Protein AF-A0A563E880-F1 (afdb_monomer_lite)

Radius of gyration: 26.53 Å; chains: 1; bounding box: 92×81×59 Å

pLDDT: mean 90.59, std 14.85, range [39.16, 98.81]

Secondary structure (DSSP, 8-state):
----PPPPP--------PPPPPPHHHHHHHHHHHHHHHHHHHHHH-SSHHHHHHHHHHHHHHHHHHS-TT--HHHHHHHHHHHHHHHHHHHHHH-SHHHHHHHHHHTTSS-HHHHHHHHHHHHHHHHTTPPPPTTTTTTT-PEEEEEEEEEETTSSEEEEEEEEEETTEEEEEEEEEEGGGTSEEEEEEEEEHHHHHHHHHHHHHHHTTSTTEEEEEE-HHHHHHHHHHHHHSPP---SHHHHHHHHHHHHHHHHHHHHHHHHHHHT-

Foldseek 3Di:
DDDDDDDDDDDDPPPPPDPDDDPVVVVVVVVLLVVLCVLLVQLLPDQAQVSNLLSVLVVLLVLVVPDDPPDDPVSSLVSQLVSLVVSLVSLLVVLAQSSLSNLLNQLQFGDPVSNVSSVVSNVVSVVVVHDYRPRSVCHLAWDWPWKKKKDFLVPQKIKIKTWTDDVNWIKIKIWIFGVVQPGATQAIAMDTDPCRVCVLVVVVVVQVVDPRMDMDTDALVVRLVSLVRRLVTDHHHDDPNRVSRCSSCVRVSVSVSVNSVVVVVVVD

Sequence (268 aa):
MAQRKRRPPRRNATRTQVPRPQPAHAELNQTFDDAAASVIGEIARARHPFGAEAALCGAFYASEAAAPQDADDDERLAALTTMLTELVTYAERLADDRGLAFLRAASILGPDATRDVARSRAQALASKGVPDRPWAEHIGRPSLLRAWHYGDDFGEQESIGLTFSYRGRDHTMLVLIDHLLGGGVKDCWVSEGRKATKLHDDTARTIATKPATFFRDVDAPGAASVLETALTSRACPIQPDQVEDVAQNLYLLRSRTENLGRLQAAGR

Organism: NCBI:txid1660198

Structure (mmCIF, N/CA/C/O backbone):
data_AF-A0A563E880-F1
#
_entry.id   AF-A0A563E880-F1
#
loop_
_atom_site.group_PDB
_atom_site.id
_atom_site.type_symbol
_atom_site.label_atom_id
_atom_site.label_alt_id
_atom_site.label_comp_id
_atom_site.label_asym_id
_atom_site.label_entity_id
_atom_site.label_seq_id
_atom_site.pdbx_PDB_ins_code
_atom_site.Cartn_x
_atom_site.Cartn_y
_atom_site.Cartn_z
_atom_site.occupancy
_atom_site.B_iso_or_equiv
_atom_site.auth_seq_id
_atom_site.auth_comp_id
_atom_site.auth_asym_id
_atom_site.auth_atom_id
_atom_site.pdbx_PDB_model_num
ATOM 1 N N . MET A 1 1 ? -74.329 61.151 27.471 1.00 46.41 1 MET A N 1
ATOM 2 C CA . MET A 1 1 ? -73.152 61.221 28.365 1.00 46.41 1 MET A CA 1
ATOM 3 C C . MET A 1 1 ? -73.037 59.919 29.150 1.00 46.41 1 MET A C 1
ATOM 5 O O . MET A 1 1 ? -73.824 59.716 30.057 1.00 46.41 1 MET A O 1
ATOM 9 N N . ALA A 1 2 ? -72.113 59.032 28.764 1.00 43.69 2 ALA A N 1
ATOM 10 C CA . ALA A 1 2 ? -71.593 57.926 29.583 1.00 43.69 2 ALA A CA 1
ATOM 11 C C . ALA A 1 2 ? -70.361 57.331 28.867 1.00 43.69 2 ALA A C 1
ATOM 13 O O . ALA A 1 2 ? -70.482 56.706 27.815 1.00 43.69 2 ALA A O 1
ATOM 14 N N . GLN A 1 3 ? -69.163 57.591 29.399 1.00 39.16 3 GLN A N 1
ATOM 15 C CA . GLN A 1 3 ? -67.878 57.123 28.866 1.00 39.16 3 GLN A CA 1
ATOM 16 C C . GLN A 1 3 ? -67.679 55.625 29.151 1.00 39.16 3 GLN A C 1
ATOM 18 O O . GLN A 1 3 ? -67.522 55.220 30.301 1.00 39.16 3 GLN A O 1
ATOM 23 N N . ARG A 1 4 ? -67.606 54.793 28.104 1.00 44.75 4 ARG A N 1
ATOM 24 C CA . ARG A 1 4 ? -67.124 53.404 28.195 1.00 44.75 4 ARG A CA 1
ATOM 25 C C . ARG A 1 4 ? -65.616 53.369 27.922 1.00 44.75 4 ARG A C 1
ATOM 27 O O . ARG A 1 4 ? -65.181 53.494 26.780 1.00 44.75 4 ARG A O 1
ATOM 34 N N . LYS A 1 5 ? -64.817 53.197 28.982 1.00 45.53 5 LYS A N 1
ATOM 35 C CA . LYS A 1 5 ? -63.361 52.980 28.918 1.00 45.53 5 LYS A CA 1
ATOM 36 C C . LYS A 1 5 ? -63.054 51.664 28.184 1.00 45.53 5 LYS A C 1
ATOM 38 O O . LYS A 1 5 ? -63.419 50.590 28.659 1.00 45.53 5 LYS A O 1
ATOM 43 N N . ARG A 1 6 ? -62.375 51.739 27.033 1.00 44.31 6 ARG A N 1
ATOM 44 C CA . ARG A 1 6 ? -61.830 50.580 26.303 1.00 44.31 6 ARG A CA 1
ATOM 45 C C . ARG A 1 6 ? -60.526 50.116 26.970 1.00 44.31 6 ARG A C 1
ATOM 47 O O . ARG A 1 6 ? -59.593 50.901 27.098 1.00 44.31 6 ARG A O 1
ATOM 54 N N . ARG A 1 7 ? -60.464 48.847 27.393 1.00 43.97 7 ARG A N 1
ATOM 55 C CA . ARG A 1 7 ? -59.221 48.158 27.802 1.00 43.97 7 ARG A CA 1
ATOM 56 C C . ARG A 1 7 ? -58.366 47.847 26.559 1.00 43.97 7 ARG A C 1
ATOM 58 O O . ARG A 1 7 ? -58.945 47.442 25.551 1.00 43.97 7 ARG A O 1
ATOM 65 N N . PRO A 1 8 ? -57.029 47.977 26.614 1.00 43.41 8 PRO A N 1
ATOM 66 C CA . PRO A 1 8 ? -56.162 47.584 25.507 1.00 43.41 8 PRO A CA 1
ATOM 67 C C . PRO A 1 8 ? -55.964 46.054 25.466 1.00 43.41 8 PRO A C 1
ATOM 69 O O . PRO A 1 8 ? -56.074 45.392 26.505 1.00 43.41 8 PRO A O 1
ATOM 72 N N . PRO A 1 9 ? -55.672 45.470 24.289 1.00 45.19 9 PRO A N 1
ATOM 73 C CA . PRO A 1 9 ? -55.459 44.034 24.146 1.00 45.19 9 PRO A CA 1
ATOM 74 C C . PRO A 1 9 ? -54.090 43.603 24.700 1.00 45.19 9 PRO A C 1
ATOM 76 O O . PRO A 1 9 ? -53.072 44.261 24.484 1.00 45.19 9 PRO A O 1
ATOM 79 N N . ARG A 1 10 ? -54.066 42.460 25.401 1.00 46.31 10 ARG A N 1
ATOM 80 C CA . ARG A 1 10 ? -52.844 41.759 25.829 1.00 46.31 10 ARG A CA 1
ATOM 81 C C . ARG A 1 10 ? -52.092 41.251 24.591 1.00 46.31 10 ARG A C 1
ATOM 83 O O . ARG A 1 10 ? -52.578 40.359 23.903 1.00 46.31 10 ARG A O 1
ATOM 90 N N . ARG A 1 11 ? -50.900 41.795 24.325 1.00 46.06 11 ARG A N 1
ATOM 91 C CA . ARG A 1 11 ? -49.932 41.221 23.376 1.00 46.06 11 ARG A CA 1
ATOM 92 C C . ARG A 1 11 ? -49.340 39.944 23.984 1.00 46.06 11 ARG A C 1
ATOM 94 O O . ARG A 1 11 ? -48.583 40.024 24.946 1.00 46.06 11 ARG A O 1
ATOM 101 N N . ASN A 1 12 ? -49.671 38.787 23.412 1.00 43.47 12 ASN A N 1
ATOM 102 C CA . ASN A 1 12 ? -48.912 37.555 23.617 1.00 43.47 12 ASN A CA 1
ATOM 103 C C . ASN A 1 12 ? -47.570 37.701 22.892 1.00 43.47 12 ASN A C 1
ATOM 105 O O . ASN A 1 12 ? -47.523 37.722 21.665 1.00 43.47 12 ASN A O 1
ATOM 109 N N . ALA A 1 13 ? -46.486 37.845 23.653 1.00 45.06 13 ALA A N 1
ATOM 110 C CA . ALA A 1 13 ? -45.136 37.770 23.121 1.00 45.06 13 ALA A CA 1
ATOM 111 C C . ALA A 1 13 ? -44.770 36.292 22.935 1.00 45.06 13 ALA A C 1
ATOM 113 O O . ALA A 1 13 ? -44.346 35.621 23.875 1.00 45.06 13 ALA A O 1
ATOM 114 N N . THR A 1 14 ? -44.959 35.774 21.724 1.00 46.53 14 THR A N 1
ATOM 115 C CA . THR A 1 14 ? -44.351 34.513 21.299 1.00 46.53 14 THR A CA 1
ATOM 116 C C . THR A 1 14 ? -42.844 34.752 21.245 1.00 46.53 14 THR A C 1
ATOM 118 O O . THR A 1 14 ? -42.341 35.434 20.356 1.00 46.53 14 THR A O 1
ATOM 121 N N . ARG A 1 15 ? -42.125 34.276 22.264 1.00 45.59 15 ARG A N 1
ATOM 122 C CA . ARG A 1 15 ? -40.664 34.325 22.323 1.00 45.59 15 ARG A CA 1
ATOM 123 C C . ARG A 1 15 ? -40.128 33.348 21.279 1.00 45.59 15 ARG A C 1
ATOM 125 O O . ARG A 1 15 ? -39.996 32.163 21.560 1.00 45.59 15 ARG A O 1
ATOM 132 N N . THR A 1 16 ? -39.857 33.842 20.075 1.00 45.12 16 THR A N 1
ATOM 133 C CA . THR A 1 16 ? -39.102 33.110 19.056 1.00 45.12 16 THR A CA 1
ATOM 134 C C . THR A 1 16 ? -37.728 32.812 19.643 1.00 45.12 16 THR A C 1
ATOM 136 O O . THR A 1 16 ? -36.924 33.715 19.878 1.00 45.12 16 THR A O 1
ATOM 139 N N . GLN A 1 17 ? -37.495 31.551 19.989 1.00 46.62 17 GLN A N 1
ATOM 140 C CA . GLN A 1 17 ? -36.213 31.086 20.487 1.00 46.62 17 GLN A CA 1
ATOM 141 C C . GLN A 1 17 ? -35.251 31.088 19.297 1.00 46.62 17 GLN A C 1
ATOM 143 O O . GLN A 1 17 ? -35.306 30.211 18.443 1.00 46.62 17 GLN A O 1
ATOM 148 N N . VAL A 1 18 ? -34.428 32.133 19.198 1.00 47.16 18 VAL A N 1
ATOM 149 C CA . VAL A 1 18 ? -33.338 32.194 18.220 1.00 47.16 18 VAL A CA 1
ATOM 150 C C . VAL A 1 18 ? -32.382 31.038 18.548 1.00 47.16 18 VAL A C 1
ATOM 152 O O . VAL A 1 18 ? -31.939 30.961 19.702 1.00 47.16 18 VAL A O 1
ATOM 155 N N . PRO A 1 19 ? -32.091 30.119 17.607 1.00 54.88 19 PRO A N 1
ATOM 156 C CA . PRO A 1 19 ? -31.116 29.060 17.830 1.00 54.88 19 PRO A CA 1
ATOM 157 C C . PRO A 1 19 ? -29.784 29.691 18.227 1.00 54.88 19 PRO A C 1
ATOM 159 O O . PRO A 1 19 ? -29.304 30.612 17.565 1.00 54.88 19 PRO A O 1
ATOM 162 N N . ARG A 1 20 ? -29.203 29.233 19.339 1.00 54.03 20 ARG A N 1
ATOM 163 C CA . ARG A 1 20 ? -27.847 29.637 19.716 1.00 54.03 20 ARG A CA 1
ATOM 164 C C . ARG A 1 20 ? -26.906 29.151 18.604 1.00 54.03 20 ARG A C 1
ATOM 166 O O . ARG A 1 20 ? -26.945 27.953 18.328 1.00 54.03 20 ARG A O 1
ATOM 173 N N . PRO A 1 21 ? -26.093 30.024 17.984 1.00 53.41 21 PRO A N 1
ATOM 174 C CA . PRO A 1 21 ? -25.084 29.572 17.035 1.00 53.41 21 PRO A CA 1
ATOM 175 C C . PRO A 1 21 ? -24.147 28.601 17.756 1.00 53.41 21 PRO A C 1
ATOM 177 O O . PRO A 1 21 ? -23.686 28.892 18.866 1.00 53.41 21 PRO A O 1
ATOM 180 N N . GLN A 1 22 ? -23.936 27.423 17.170 1.00 57.75 22 GLN A N 1
ATOM 181 C CA . GLN A 1 22 ? -22.932 26.495 17.671 1.00 57.75 22 GLN A CA 1
ATOM 182 C C . GLN A 1 22 ? -21.546 27.123 17.454 1.00 57.75 22 GLN A C 1
ATOM 184 O O . GLN A 1 22 ? -21.332 27.814 16.457 1.00 57.75 22 GLN A O 1
ATOM 189 N N . PRO A 1 23 ? -20.611 26.980 18.407 1.00 63.41 23 PRO A N 1
ATOM 190 C CA . PRO A 1 23 ? -19.264 27.497 18.221 1.00 63.41 23 PRO A CA 1
ATOM 191 C C . PRO A 1 23 ? -18.565 26.704 17.108 1.00 63.41 23 PRO A C 1
ATOM 193 O O . PRO A 1 23 ? -18.597 25.478 17.132 1.00 63.41 23 PRO A O 1
ATOM 196 N N . ALA A 1 24 ? -17.885 27.389 16.184 1.00 62.88 24 ALA A N 1
ATOM 197 C CA . ALA A 1 24 ? -17.213 26.794 15.017 1.00 62.88 24 ALA A CA 1
ATOM 198 C C . ALA A 1 24 ? -16.281 25.604 15.349 1.00 62.88 24 ALA A C 1
ATOM 200 O O . ALA A 1 24 ? -16.138 24.679 14.558 1.00 62.88 24 ALA A O 1
ATOM 201 N N . HIS A 1 25 ? -15.691 25.576 16.549 1.00 57.34 25 HIS A N 1
ATOM 202 C CA . HIS A 1 25 ? -14.882 24.447 17.024 1.00 57.34 25 HIS A CA 1
ATOM 203 C C . HIS A 1 25 ? -15.681 23.147 17.219 1.00 57.34 25 HIS A C 1
ATOM 205 O O . HIS A 1 25 ? -15.142 22.065 17.017 1.00 57.34 25 HIS A O 1
ATOM 211 N N . ALA A 1 26 ? -16.956 23.232 17.607 1.00 60.25 26 ALA A N 1
ATOM 212 C CA . ALA A 1 26 ? -17.816 22.057 17.743 1.00 60.25 26 ALA A CA 1
ATOM 213 C C . ALA A 1 26 ? -18.190 21.473 16.372 1.00 60.25 26 ALA A C 1
ATOM 215 O O . ALA A 1 26 ? -18.225 20.256 16.221 1.00 60.25 26 ALA A O 1
ATOM 216 N N . GLU A 1 27 ? -18.406 22.330 15.370 1.00 63.59 27 GLU A N 1
ATOM 217 C CA . GLU A 1 27 ? -18.707 21.913 13.994 1.00 63.59 27 GLU A CA 1
ATOM 218 C C . GLU A 1 27 ? -17.492 21.257 13.317 1.00 63.59 27 GLU A C 1
ATOM 220 O O . GLU A 1 27 ? -17.630 20.219 12.666 1.00 63.59 27 GLU A O 1
ATOM 225 N N . LEU A 1 28 ? -16.288 21.803 13.529 1.00 67.88 28 LEU A N 1
ATOM 226 C CA . LEU A 1 28 ? -15.038 21.206 13.042 1.00 67.88 28 LEU A CA 1
ATOM 227 C C . LEU A 1 28 ? -14.779 19.823 13.662 1.00 67.88 28 LEU A C 1
ATOM 229 O O . LEU A 1 28 ? -14.481 18.876 12.936 1.00 67.88 28 LEU A O 1
ATOM 233 N N . ASN A 1 29 ? -14.964 19.678 14.979 1.00 73.62 29 ASN A N 1
ATOM 234 C CA . ASN A 1 29 ? -14.792 18.391 15.660 1.00 73.62 29 ASN A CA 1
ATOM 235 C C . ASN A 1 29 ? -15.817 17.345 15.197 1.00 73.62 29 ASN A C 1
ATOM 237 O O . ASN A 1 29 ? -15.460 16.185 15.016 1.00 73.62 29 ASN A O 1
ATOM 241 N N . GLN A 1 30 ? -17.071 17.746 14.964 1.00 79.25 30 GLN A N 1
ATOM 242 C CA . GLN A 1 30 ? -18.095 16.841 14.439 1.00 79.25 30 GLN A CA 1
ATOM 243 C C . GLN A 1 30 ? -17.758 16.370 13.017 1.00 79.25 30 GLN A C 1
ATOM 245 O O . GLN A 1 30 ? -17.899 15.190 12.712 1.00 79.25 30 GLN A O 1
ATOM 250 N N . THR A 1 31 ? -17.264 17.277 12.168 1.00 86.19 31 THR A N 1
ATOM 251 C CA . THR A 1 31 ? -16.865 16.951 10.790 1.00 86.19 31 THR A CA 1
ATOM 252 C C . THR A 1 31 ? -15.733 15.921 10.771 1.00 86.19 31 THR A C 1
ATOM 254 O O . THR A 1 31 ? -15.782 14.962 10.000 1.00 86.19 31 THR A O 1
ATOM 257 N N . PHE A 1 32 ? -14.738 16.086 11.650 1.00 87.25 32 PHE A N 1
ATOM 258 C CA . PHE A 1 32 ? -13.681 15.093 11.824 1.00 87.25 32 PHE A CA 1
ATOM 259 C C . PHE A 1 32 ? -14.235 13.757 12.331 1.00 87.25 32 PHE A C 1
ATOM 261 O O . PHE A 1 32 ? -13.932 12.719 11.749 1.00 87.25 32 PHE A O 1
ATOM 268 N N . ASP A 1 33 ? -15.051 13.764 13.389 1.00 89.44 33 ASP A N 1
ATOM 269 C CA . ASP A 1 33 ? -15.585 12.538 13.990 1.00 89.44 33 ASP A CA 1
ATOM 270 C C . ASP A 1 33 ? -16.421 11.724 12.982 1.00 89.44 33 ASP A C 1
ATOM 272 O O . ASP A 1 33 ? -16.326 10.494 12.958 1.00 89.44 33 ASP A O 1
ATOM 276 N N . ASP A 1 34 ? -17.188 12.391 12.114 1.00 91.12 34 ASP A N 1
ATOM 277 C CA . ASP A 1 34 ? -17.968 11.746 11.052 1.00 91.12 34 ASP A CA 1
ATOM 278 C C . ASP A 1 34 ? -17.059 11.127 9.975 1.00 91.12 34 ASP A C 1
ATOM 280 O O . ASP A 1 34 ? -17.260 9.975 9.570 1.00 91.12 34 ASP A O 1
ATOM 284 N N . ALA A 1 35 ? -16.018 11.850 9.546 1.00 91.06 35 ALA A N 1
ATOM 285 C CA . ALA A 1 35 ? -15.028 11.343 8.595 1.00 91.06 35 ALA A CA 1
ATOM 286 C C . ALA A 1 35 ? -14.239 10.152 9.175 1.00 91.06 35 ALA A C 1
ATOM 288 O O . ALA A 1 35 ? -14.091 9.117 8.517 1.00 91.06 35 ALA A O 1
ATOM 289 N N . ALA A 1 36 ? -13.805 10.254 10.433 1.00 94.88 36 ALA A N 1
ATOM 290 C CA . ALA A 1 36 ? -13.111 9.195 11.154 1.00 94.88 36 ALA A CA 1
ATOM 291 C C . ALA A 1 36 ? -13.983 7.941 11.291 1.00 94.88 36 ALA A C 1
ATOM 293 O O . ALA A 1 36 ? -13.537 6.829 10.991 1.00 94.88 36 ALA A O 1
ATOM 294 N N . ALA A 1 37 ? -15.251 8.109 11.679 1.00 95.25 37 ALA A N 1
ATOM 295 C CA . ALA A 1 37 ? -16.212 7.015 11.753 1.00 95.25 37 ALA A CA 1
ATOM 296 C C . ALA A 1 37 ? -16.446 6.352 10.386 1.00 95.25 37 ALA A C 1
ATOM 298 O O . ALA A 1 37 ? -16.626 5.131 10.329 1.00 95.25 37 ALA A O 1
ATOM 299 N N . SER A 1 38 ? -16.419 7.126 9.294 1.00 94.88 38 SER A N 1
ATOM 300 C CA . SER A 1 38 ? -16.540 6.599 7.931 1.00 94.88 38 SER A CA 1
ATOM 301 C C . SER A 1 38 ? -15.370 5.679 7.579 1.00 94.88 38 SER A C 1
ATOM 303 O O . SER A 1 38 ? -15.595 4.498 7.307 1.00 94.88 38 SER A O 1
ATOM 305 N N . VAL A 1 39 ? -14.128 6.172 7.682 1.00 95.38 39 VAL A N 1
ATOM 306 C CA . VAL A 1 39 ? -12.907 5.402 7.365 1.00 95.38 39 VAL A CA 1
ATOM 307 C C . VAL A 1 39 ? -12.814 4.135 8.219 1.00 95.38 39 VAL A C 1
ATOM 309 O O . VAL A 1 39 ? -12.634 3.026 7.710 1.00 95.38 39 VAL A O 1
ATOM 312 N N . ILE A 1 40 ? -13.005 4.268 9.535 1.00 97.81 40 ILE A N 1
ATOM 313 C CA . ILE A 1 40 ? -12.974 3.130 10.464 1.00 97.81 40 ILE A CA 1
ATOM 314 C C . ILE A 1 40 ? -14.087 2.130 10.134 1.00 97.81 40 ILE A C 1
ATOM 316 O O . ILE A 1 40 ? -13.872 0.915 10.153 1.00 97.81 40 ILE A O 1
ATOM 320 N N . GLY A 1 41 ? -15.281 2.624 9.804 1.00 96.62 41 GLY A N 1
ATOM 321 C CA . GLY A 1 41 ? -16.413 1.795 9.419 1.00 96.62 41 GLY A CA 1
ATOM 322 C C . GLY A 1 41 ? -16.162 1.000 8.137 1.00 96.62 41 GLY A C 1
ATOM 323 O O . GLY A 1 41 ? -16.584 -0.152 8.045 1.00 96.62 41 GLY A O 1
ATOM 324 N N . GLU A 1 42 ? -15.496 1.577 7.138 1.00 96.94 42 GLU A N 1
ATOM 325 C CA . GLU A 1 42 ? -15.127 0.875 5.902 1.00 96.94 42 GLU A CA 1
ATOM 326 C C . GLU A 1 42 ? -14.147 -0.269 6.166 1.00 96.94 42 GLU A C 1
ATOM 328 O O . GLU A 1 42 ? -14.413 -1.408 5.768 1.00 96.94 42 GLU A O 1
ATOM 333 N N . ILE A 1 43 ? -13.090 -0.014 6.938 1.00 97.75 43 ILE A N 1
ATOM 334 C CA . ILE A 1 43 ? -12.118 -1.046 7.327 1.00 97.75 43 ILE A CA 1
ATOM 335 C C . ILE A 1 43 ? -12.792 -2.150 8.148 1.00 97.75 43 ILE A C 1
ATOM 337 O O . ILE A 1 43 ? -12.575 -3.339 7.904 1.00 97.75 43 ILE A O 1
ATOM 341 N N . ALA A 1 44 ? -13.679 -1.794 9.080 1.00 95.75 44 ALA A N 1
ATOM 342 C CA . ALA A 1 44 ? -14.416 -2.770 9.878 1.00 95.75 44 ALA A CA 1
ATOM 343 C C . ALA A 1 44 ? -15.329 -3.672 9.024 1.00 95.75 44 ALA A C 1
ATOM 345 O O . ALA A 1 44 ? -15.533 -4.845 9.351 1.00 95.75 44 ALA A O 1
ATOM 346 N N . ARG A 1 45 ? -15.859 -3.165 7.902 1.00 97.00 45 ARG A N 1
ATOM 347 C CA . ARG A 1 45 ? -16.678 -3.945 6.955 1.00 97.00 45 ARG A CA 1
ATOM 348 C C . ARG A 1 45 ? -15.853 -4.878 6.071 1.00 97.00 45 ARG A C 1
AT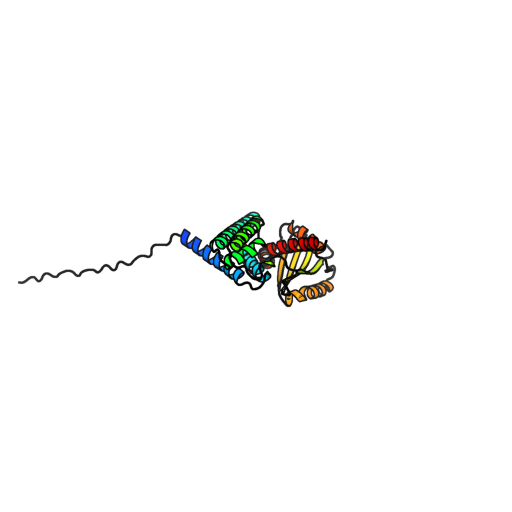OM 350 O O . ARG A 1 45 ? -16.432 -5.790 5.470 1.00 97.00 45 ARG A O 1
ATOM 357 N N . ALA A 1 46 ? -14.530 -4.716 6.017 1.00 97.12 46 ALA A N 1
ATOM 358 C CA . ALA A 1 46 ? -13.663 -5.592 5.247 1.00 97.12 46 ALA A CA 1
ATOM 359 C C . ALA A 1 46 ? -13.817 -7.057 5.685 1.00 97.12 46 ALA A C 1
ATOM 361 O O . ALA A 1 46 ? -13.825 -7.402 6.877 1.00 97.12 46 ALA A O 1
ATOM 362 N N . ARG A 1 47 ? -13.940 -7.937 4.686 1.00 95.25 47 ARG A N 1
ATOM 363 C CA . ARG A 1 47 ? -14.131 -9.387 4.870 1.00 95.25 47 ARG A CA 1
ATOM 364 C C . ARG A 1 47 ? -12.829 -10.181 4.767 1.00 95.25 47 ARG A C 1
ATOM 366 O O . ARG A 1 47 ? -12.819 -11.370 5.064 1.00 95.25 47 ARG A O 1
ATOM 373 N N . HIS A 1 48 ? -11.753 -9.547 4.318 1.00 95.50 48 HIS A N 1
ATOM 374 C CA . HIS A 1 48 ? -10.442 -10.155 4.108 1.00 95.50 48 HIS A CA 1
ATOM 375 C C . HIS A 1 48 ? -9.335 -9.115 4.324 1.00 95.50 48 HIS A C 1
ATOM 377 O O . HIS A 1 48 ? -9.622 -7.921 4.207 1.00 95.50 48 HIS A O 1
ATOM 383 N N . PRO A 1 49 ? -8.084 -9.549 4.585 1.00 97.50 49 PRO A N 1
ATOM 384 C CA . PRO A 1 49 ? -7.004 -8.634 4.946 1.00 97.50 49 PRO A CA 1
ATOM 385 C C . PRO A 1 49 ? -6.755 -7.557 3.885 1.00 97.50 49 PRO A C 1
ATOM 387 O O . PRO A 1 49 ? -6.733 -6.379 4.215 1.00 97.50 49 PRO A O 1
ATOM 390 N N . PHE A 1 50 ? -6.698 -7.942 2.602 1.00 97.56 50 PHE A N 1
ATOM 391 C CA . PHE A 1 50 ? -6.493 -6.974 1.518 1.00 97.56 50 PHE A CA 1
ATOM 392 C C . PHE A 1 50 ? -7.586 -5.901 1.437 1.00 97.56 50 PHE A C 1
ATOM 394 O O . PHE A 1 50 ? -7.295 -4.759 1.121 1.00 97.56 50 PHE A O 1
ATOM 401 N N . GLY A 1 51 ? -8.837 -6.230 1.776 1.00 97.25 51 GLY A N 1
ATOM 402 C CA . GLY A 1 51 ? -9.917 -5.242 1.748 1.00 97.25 51 GLY A CA 1
ATOM 403 C C . GLY A 1 51 ? -9.765 -4.193 2.850 1.00 97.25 51 GLY A C 1
ATOM 404 O O . GLY A 1 51 ? -10.137 -3.045 2.651 1.00 97.25 51 GLY A O 1
ATOM 405 N N . ALA A 1 52 ? -9.195 -4.575 3.998 1.00 98.12 52 ALA A N 1
ATOM 406 C CA . ALA A 1 52 ? -8.876 -3.640 5.075 1.00 98.12 52 ALA A CA 1
ATOM 407 C C . ALA A 1 52 ? -7.688 -2.742 4.696 1.00 98.12 52 ALA A C 1
ATOM 409 O O . ALA A 1 52 ? -7.724 -1.542 4.947 1.00 98.12 52 ALA A O 1
ATOM 410 N N . GLU A 1 53 ? -6.666 -3.317 4.056 1.00 98.38 53 GLU A N 1
ATOM 411 C CA . GLU A 1 53 ? -5.514 -2.578 3.528 1.00 98.38 53 GLU A CA 1
ATOM 412 C C . GLU A 1 53 ? -5.941 -1.568 2.450 1.00 98.38 53 GLU A C 1
ATOM 414 O O . GLU A 1 53 ? -5.617 -0.391 2.561 1.00 98.38 53 GLU A O 1
ATOM 419 N N . ALA A 1 54 ? -6.733 -1.998 1.462 1.00 97.31 54 ALA A N 1
ATOM 420 C CA . ALA A 1 54 ? -7.222 -1.149 0.377 1.00 97.31 54 ALA A CA 1
ATOM 421 C C . ALA A 1 54 ? -8.145 -0.020 0.870 1.00 97.31 54 ALA A C 1
ATOM 423 O O . ALA A 1 54 ? -8.050 1.104 0.386 1.00 97.31 54 ALA A O 1
ATOM 424 N N . ALA A 1 55 ? -9.000 -0.288 1.864 1.00 97.38 55 ALA A N 1
ATOM 425 C CA . ALA A 1 55 ? -9.823 0.753 2.481 1.00 97.38 55 ALA A CA 1
ATOM 426 C C . ALA A 1 55 ? -8.963 1.833 3.164 1.00 97.38 55 ALA A C 1
ATOM 428 O O . ALA A 1 55 ? -9.243 3.021 3.029 1.00 97.38 55 ALA A O 1
ATOM 429 N N . LEU A 1 56 ? -7.879 1.443 3.846 1.00 98.00 56 LEU A N 1
ATOM 430 C CA . LEU A 1 56 ? -6.950 2.405 4.442 1.00 98.00 56 LEU A CA 1
ATOM 431 C C . LEU A 1 56 ? -6.147 3.178 3.380 1.00 98.00 56 LEU A C 1
ATOM 433 O O . LEU A 1 56 ? -5.940 4.377 3.538 1.00 98.00 56 LEU A O 1
ATOM 437 N N . CYS A 1 57 ? -5.763 2.534 2.274 1.00 97.81 57 CYS A N 1
ATOM 438 C CA . CYS A 1 57 ? -5.150 3.209 1.123 1.00 97.81 57 CYS A CA 1
ATOM 439 C C . CYS A 1 57 ? -6.034 4.331 0.555 1.00 97.81 57 CYS A C 1
ATOM 441 O O . CYS A 1 57 ? -5.524 5.402 0.231 1.00 97.81 57 CYS A O 1
ATOM 443 N N . GLY A 1 58 ? -7.356 4.138 0.508 1.00 95.25 58 GLY A N 1
ATOM 444 C CA . GLY A 1 58 ? -8.293 5.196 0.111 1.00 95.25 58 GLY A CA 1
ATOM 445 C C . GLY A 1 58 ? -8.217 6.442 1.005 1.00 95.25 58 GLY A C 1
ATOM 446 O O . GLY A 1 58 ? -8.325 7.563 0.511 1.00 95.25 58 GLY A O 1
ATOM 447 N N . ALA A 1 59 ? -7.949 6.275 2.305 1.00 93.88 59 ALA A N 1
ATOM 448 C CA . ALA A 1 59 ? -7.741 7.403 3.215 1.00 93.88 59 ALA A CA 1
ATOM 449 C C . ALA A 1 59 ? -6.411 8.137 2.960 1.00 93.88 59 ALA A C 1
ATOM 451 O O . ALA A 1 59 ? -6.341 9.347 3.168 1.00 93.88 59 ALA A O 1
ATOM 452 N N . PHE A 1 60 ? -5.369 7.444 2.481 1.00 95.56 60 PHE A N 1
ATOM 453 C CA . PHE A 1 60 ? -4.112 8.091 2.078 1.00 95.56 60 PHE A CA 1
ATOM 454 C C . PHE A 1 60 ? -4.323 8.991 0.865 1.00 95.56 60 PHE A C 1
ATOM 456 O O . PHE A 1 60 ? -3.926 10.153 0.896 1.00 95.56 60 PHE A O 1
ATOM 463 N N . TYR A 1 61 ? -5.038 8.493 -0.145 1.00 92.75 61 TYR A N 1
ATOM 464 C CA . TYR A 1 61 ? -5.416 9.305 -1.297 1.00 92.75 61 TYR A CA 1
ATOM 465 C C . TYR A 1 61 ? -6.263 10.519 -0.890 1.00 92.75 61 TYR A C 1
ATOM 467 O O . TYR A 1 61 ? -5.993 11.631 -1.332 1.00 92.75 61 TYR A O 1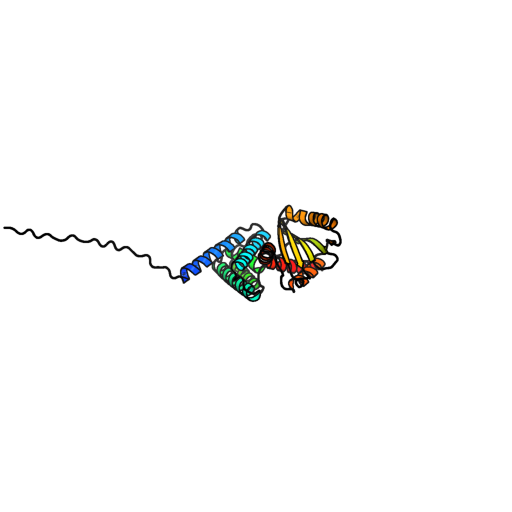
ATOM 475 N N . ALA A 1 62 ? -7.241 10.344 0.005 1.00 90.94 62 ALA A N 1
ATOM 476 C CA . ALA A 1 62 ? -8.055 11.458 0.494 1.00 90.94 62 ALA A CA 1
ATOM 477 C C . ALA A 1 62 ? -7.221 12.528 1.226 1.00 90.94 62 ALA A C 1
ATOM 479 O O . ALA A 1 62 ? -7.466 13.720 1.044 1.00 90.94 62 ALA A O 1
ATOM 480 N N . SER A 1 63 ? -6.226 12.116 2.023 1.00 90.44 63 SER A N 1
ATOM 481 C CA . SER A 1 63 ? -5.278 13.034 2.667 1.00 90.44 63 SER A CA 1
ATOM 482 C C . SER A 1 63 ? -4.458 13.809 1.637 1.00 90.44 63 SER A C 1
ATOM 484 O O . SER A 1 63 ? -4.272 15.013 1.789 1.00 90.44 63 SER A O 1
ATOM 486 N N . GLU A 1 64 ? -3.984 13.129 0.593 1.00 88.44 64 GLU A N 1
ATOM 487 C CA . GLU A 1 64 ? -3.195 13.747 -0.472 1.00 88.44 64 GLU A CA 1
ATOM 488 C C . GLU A 1 64 ? -4.021 14.746 -1.288 1.00 88.44 64 GLU A C 1
ATOM 490 O O . GLU A 1 64 ? -3.583 15.868 -1.538 1.00 88.44 64 GLU A O 1
ATOM 495 N N . ALA A 1 65 ? -5.247 14.370 -1.654 1.00 88.81 65 ALA A N 1
ATOM 496 C CA . ALA A 1 65 ? -6.167 15.219 -2.402 1.00 88.81 65 ALA A CA 1
ATOM 497 C C . ALA A 1 65 ? -6.591 16.475 -1.619 1.00 88.81 65 ALA A C 1
ATOM 499 O O . ALA A 1 65 ? -6.981 17.477 -2.219 1.00 88.81 65 ALA A O 1
ATOM 500 N N . ALA A 1 66 ? -6.529 16.426 -0.285 1.00 88.44 66 ALA A N 1
ATOM 501 C CA . ALA A 1 66 ? -6.815 17.559 0.589 1.00 88.44 66 ALA A CA 1
ATOM 502 C C . ALA A 1 66 ? -5.596 18.467 0.839 1.00 88.44 66 ALA A C 1
ATOM 504 O O . ALA A 1 66 ? -5.768 19.579 1.345 1.00 88.44 66 ALA A O 1
ATOM 505 N N . ALA A 1 67 ? -4.380 18.016 0.519 1.00 87.94 67 ALA A N 1
ATOM 506 C CA . ALA A 1 67 ? -3.169 18.793 0.740 1.00 87.94 67 ALA A CA 1
ATOM 507 C C . ALA A 1 67 ? -3.076 19.989 -0.234 1.00 87.94 67 ALA A C 1
ATOM 509 O O . ALA A 1 67 ? -3.543 19.901 -1.375 1.00 87.94 67 ALA A O 1
ATOM 510 N N . PRO A 1 68 ? -2.457 21.114 0.178 1.00 89.06 68 PRO A N 1
ATOM 511 C CA . PRO A 1 68 ? -2.174 22.228 -0.723 1.00 89.06 68 PRO A CA 1
ATOM 512 C C . PRO A 1 68 ? -1.405 21.777 -1.972 1.00 89.06 68 PRO A C 1
ATOM 514 O O . PRO A 1 68 ? -0.592 20.854 -1.921 1.00 89.06 68 PRO A O 1
ATOM 517 N N . GLN A 1 69 ? -1.647 22.426 -3.111 1.00 84.12 69 GLN A N 1
ATOM 518 C CA . GLN A 1 69 ? -0.994 22.054 -4.375 1.00 84.12 69 GLN A CA 1
ATOM 519 C C . GLN A 1 69 ? 0.521 22.288 -4.349 1.00 84.12 69 GLN A C 1
ATOM 521 O O . GLN A 1 69 ? 1.264 21.568 -5.006 1.00 84.12 69 GLN A O 1
ATOM 526 N N . ASP A 1 70 ? 0.963 23.285 -3.591 1.00 88.75 70 ASP A N 1
ATOM 527 C CA . ASP A 1 70 ? 2.359 23.661 -3.393 1.00 88.75 70 ASP A CA 1
ATOM 528 C C . ASP A 1 70 ? 3.021 22.948 -2.209 1.00 88.75 70 ASP A C 1
ATOM 530 O O . ASP A 1 70 ? 4.209 23.169 -1.986 1.00 88.75 70 ASP A O 1
ATOM 534 N N . ALA A 1 71 ? 2.288 22.080 -1.497 1.00 89.62 71 ALA A N 1
ATOM 535 C CA . ALA A 1 71 ? 2.845 21.332 -0.380 1.00 89.62 71 ALA A CA 1
ATOM 536 C C . ALA A 1 71 ? 3.976 20.415 -0.851 1.00 89.62 71 ALA A C 1
ATOM 538 O O . ALA A 1 71 ? 3.794 19.628 -1.795 1.00 89.62 71 ALA A O 1
ATOM 539 N N . ASP A 1 72 ? 5.118 20.504 -0.176 1.00 90.50 72 ASP A N 1
ATOM 540 C CA . ASP A 1 72 ? 6.246 19.610 -0.416 1.00 90.50 72 ASP A CA 1
ATOM 541 C C . ASP A 1 72 ? 6.035 18.225 0.231 1.00 90.50 72 ASP A C 1
ATOM 543 O O . ASP A 1 72 ? 5.028 17.954 0.891 1.00 90.50 72 ASP A O 1
ATOM 547 N N . ASP A 1 73 ? 6.967 17.301 -0.008 1.00 87.81 73 ASP A N 1
ATOM 548 C CA . ASP A 1 73 ? 6.849 15.920 0.475 1.00 87.81 73 ASP A CA 1
ATOM 549 C C . ASP A 1 73 ? 6.863 15.830 2.010 1.00 87.81 73 ASP A C 1
ATOM 551 O O . ASP A 1 73 ? 6.191 14.962 2.577 1.00 87.81 73 ASP A O 1
ATOM 555 N N . ASP A 1 74 ? 7.597 16.717 2.687 1.00 91.31 74 ASP A N 1
ATOM 556 C CA . ASP A 1 74 ? 7.703 16.728 4.146 1.00 91.31 74 ASP A CA 1
ATOM 557 C C . ASP A 1 74 ? 6.405 17.256 4.769 1.00 91.31 74 ASP A C 1
ATOM 559 O O . ASP A 1 74 ? 5.901 16.689 5.744 1.00 91.31 74 ASP A O 1
ATOM 563 N N . GLU A 1 75 ? 5.809 18.291 4.177 1.00 93.69 75 GLU A N 1
ATOM 564 C CA . GLU A 1 75 ? 4.504 18.824 4.569 1.00 93.69 75 GLU A CA 1
ATOM 565 C C . GLU A 1 75 ? 3.385 17.796 4.360 1.00 93.69 75 GLU A C 1
ATOM 567 O O . GLU A 1 75 ? 2.557 17.588 5.256 1.00 93.69 75 GLU A O 1
ATOM 572 N N . ARG A 1 76 ? 3.384 17.090 3.222 1.00 91.50 76 ARG A N 1
ATOM 573 C CA . ARG A 1 76 ? 2.436 15.995 2.939 1.00 91.50 76 ARG A CA 1
ATOM 574 C C . ARG A 1 76 ? 2.586 14.854 3.938 1.00 91.50 76 ARG A C 1
ATOM 576 O O . ARG A 1 76 ? 1.594 14.383 4.504 1.00 91.50 76 ARG A O 1
ATOM 583 N N . LEU A 1 77 ? 3.822 14.444 4.221 1.00 92.06 77 LEU A N 1
ATOM 584 C CA . LEU A 1 77 ? 4.115 13.420 5.220 1.00 92.06 77 LEU A CA 1
ATOM 585 C C . LEU A 1 77 ? 3.657 13.846 6.622 1.00 92.06 77 LEU A C 1
ATOM 587 O O . LEU A 1 77 ? 3.084 13.033 7.356 1.00 92.06 77 LEU A O 1
ATOM 591 N N . ALA A 1 78 ? 3.880 15.105 7.003 1.00 93.25 78 ALA A N 1
ATOM 592 C CA . ALA A 1 78 ? 3.443 15.651 8.283 1.00 93.25 78 ALA A CA 1
ATOM 593 C C . ALA A 1 78 ? 1.910 15.689 8.394 1.00 93.25 78 ALA A C 1
ATOM 595 O O . ALA A 1 78 ? 1.361 15.288 9.428 1.00 93.25 78 ALA A O 1
ATOM 596 N N . ALA A 1 79 ? 1.210 16.101 7.333 1.00 92.81 79 ALA A N 1
ATOM 597 C CA . ALA A 1 79 ? -0.250 16.107 7.275 1.00 92.81 79 ALA A CA 1
ATOM 598 C C . ALA A 1 79 ? -0.824 14.689 7.422 1.00 92.81 79 ALA A C 1
ATOM 600 O O . ALA A 1 79 ? -1.660 14.446 8.297 1.00 92.81 79 ALA A O 1
ATOM 601 N N . LEU A 1 80 ? -0.302 13.728 6.654 1.00 94.62 80 LEU A N 1
ATOM 602 C CA . LEU A 1 80 ? -0.702 12.324 6.746 1.00 94.62 80 LEU A CA 1
ATOM 603 C C . LEU A 1 80 ? -0.433 11.737 8.140 1.00 94.62 80 LEU A C 1
ATOM 605 O O . LEU A 1 80 ? -1.280 11.044 8.707 1.00 94.62 80 LEU A O 1
ATOM 609 N N . THR A 1 81 ? 0.744 12.018 8.707 1.00 95.75 81 THR A N 1
ATOM 610 C CA . THR A 1 81 ? 1.128 11.557 10.051 1.00 95.75 81 THR A CA 1
ATOM 611 C C . THR A 1 81 ? 0.179 12.111 11.110 1.00 95.75 81 THR A C 1
ATOM 613 O O . THR A 1 81 ? -0.234 11.378 12.013 1.00 95.75 81 THR A O 1
ATOM 616 N N . THR A 1 82 ? -0.204 13.383 10.984 1.00 94.94 82 THR A N 1
ATOM 617 C CA . THR A 1 82 ? -1.168 14.041 11.874 1.00 94.94 82 THR A CA 1
ATOM 618 C C . THR A 1 82 ? -2.535 13.372 11.764 1.00 94.94 82 THR A C 1
ATOM 620 O O . THR A 1 82 ? -3.039 12.870 12.768 1.00 94.94 82 THR A O 1
ATOM 623 N N . MET A 1 83 ? -3.077 13.249 10.547 1.00 94.75 83 MET A N 1
ATOM 624 C CA . MET A 1 83 ? -4.369 12.601 10.297 1.00 94.75 83 MET A CA 1
ATOM 625 C C . MET A 1 83 ? -4.410 11.179 10.874 1.00 94.75 83 MET A C 1
ATOM 627 O O . MET A 1 83 ? -5.339 10.816 11.596 1.00 94.75 83 MET A O 1
ATOM 631 N N . LEU A 1 84 ? -3.390 10.358 10.604 1.00 97.19 84 LEU A N 1
ATOM 632 C CA . LEU A 1 84 ? -3.328 8.992 11.126 1.00 97.19 84 LEU A CA 1
ATOM 633 C C . LEU A 1 84 ? -3.217 8.949 12.650 1.00 97.19 84 LEU A C 1
ATOM 635 O O . LEU A 1 84 ? -3.833 8.088 13.276 1.00 97.19 84 LEU A O 1
ATOM 639 N N . THR A 1 85 ? -2.477 9.873 13.262 1.00 97.25 85 THR A N 1
ATOM 640 C CA . THR A 1 85 ? -2.376 9.969 14.726 1.00 97.25 85 THR A CA 1
ATOM 641 C C . THR A 1 85 ? -3.734 10.279 15.358 1.00 97.25 85 THR A C 1
ATOM 643 O O . THR A 1 85 ? -4.110 9.670 16.368 1.00 97.25 85 THR A O 1
ATOM 646 N N . GLU A 1 86 ? -4.507 11.177 14.749 1.00 96.25 86 GLU A N 1
ATOM 647 C CA . GLU A 1 86 ? -5.859 11.503 15.200 1.00 96.25 86 GLU A CA 1
ATOM 648 C C . GLU A 1 86 ? -6.817 10.320 15.015 1.00 96.25 86 GLU A C 1
ATOM 650 O O . GLU A 1 86 ? -7.541 9.972 15.950 1.00 96.25 86 GLU A O 1
ATOM 655 N N . LEU A 1 87 ? -6.770 9.632 13.868 1.00 97.50 87 LEU A N 1
ATOM 656 C CA . LEU A 1 87 ? -7.573 8.430 13.618 1.00 97.50 87 LEU A CA 1
ATOM 657 C C . LEU A 1 87 ? -7.231 7.289 14.587 1.00 97.50 87 LEU A C 1
ATOM 659 O O . LEU A 1 87 ? -8.135 6.640 15.110 1.00 97.50 87 LEU A O 1
ATOM 663 N N . VAL A 1 88 ? -5.947 7.067 14.886 1.00 98.31 88 VAL A N 1
ATOM 664 C CA . VAL A 1 88 ? -5.491 6.094 15.897 1.00 98.31 88 VAL A CA 1
ATOM 665 C C . VAL A 1 88 ? -6.039 6.454 17.280 1.00 98.31 88 VAL A C 1
ATOM 667 O O . VAL A 1 88 ? -6.549 5.583 17.986 1.00 98.31 88 VAL A O 1
ATOM 670 N N . THR A 1 89 ? -5.993 7.734 17.651 1.00 97.75 89 THR A N 1
ATOM 671 C CA . THR A 1 89 ? -6.526 8.229 18.931 1.00 97.75 89 THR A CA 1
ATOM 672 C C . THR A 1 89 ? -8.047 8.070 19.008 1.00 97.75 89 THR A C 1
ATOM 674 O O . THR A 1 89 ? -8.593 7.668 20.038 1.00 97.75 89 THR A O 1
ATOM 677 N N . TYR A 1 90 ? -8.751 8.355 17.913 1.00 97.44 90 TYR A N 1
ATOM 678 C CA . TYR A 1 90 ? -10.194 8.167 17.809 1.00 97.44 90 TYR A CA 1
ATOM 679 C C . TYR A 1 90 ? -10.572 6.680 17.904 1.00 97.44 90 TYR A C 1
ATOM 681 O O . TYR A 1 90 ? -11.449 6.316 18.686 1.00 97.44 90 TYR A O 1
ATOM 689 N N . ALA A 1 91 ? -9.873 5.804 17.180 1.00 98.00 91 ALA A N 1
ATOM 690 C CA . ALA A 1 91 ? -10.090 4.359 17.217 1.00 98.00 91 ALA A CA 1
ATOM 691 C C . ALA A 1 91 ? -9.836 3.758 18.612 1.00 98.00 91 ALA A C 1
ATOM 693 O O . ALA A 1 91 ? -10.592 2.896 19.059 1.00 98.00 91 ALA A O 1
ATOM 694 N N . GLU A 1 92 ? -8.819 4.240 19.334 1.00 97.75 92 GLU A N 1
ATOM 695 C CA . GLU A 1 92 ? -8.586 3.859 20.732 1.00 97.75 92 GLU A CA 1
ATOM 696 C C . GLU A 1 92 ? -9.749 4.282 21.642 1.00 97.75 92 GLU A C 1
ATOM 698 O O . GLU A 1 92 ? -10.187 3.492 22.480 1.00 97.75 92 GLU A O 1
ATOM 703 N N . ARG A 1 93 ? -10.275 5.503 21.465 1.00 96.94 93 ARG A N 1
ATOM 704 C CA . ARG A 1 93 ? -11.429 6.013 22.224 1.00 96.94 93 ARG A CA 1
ATOM 705 C C . ARG A 1 93 ? -12.710 5.226 21.971 1.00 96.94 93 ARG A C 1
ATOM 707 O O . ARG A 1 93 ? -13.487 5.067 22.909 1.00 96.94 93 ARG A O 1
ATOM 714 N N . LEU A 1 94 ? -12.941 4.763 20.739 1.00 96.31 94 LEU A N 1
ATOM 715 C CA . LEU A 1 94 ? -14.091 3.907 20.426 1.00 96.31 94 LEU A CA 1
ATOM 716 C C . LEU A 1 94 ? -14.076 2.626 21.266 1.00 96.31 94 LEU A C 1
ATOM 718 O O . LEU A 1 94 ? -15.129 2.189 21.722 1.00 96.31 94 LEU A O 1
ATOM 722 N N . ALA A 1 95 ? -12.884 2.054 21.475 1.00 95.75 95 ALA A N 1
ATOM 723 C CA . ALA A 1 95 ? -12.659 0.848 22.273 1.00 95.75 95 ALA A CA 1
ATOM 724 C C . ALA A 1 95 ? -13.576 -0.337 21.896 1.00 95.75 95 ALA A C 1
ATOM 726 O O . ALA A 1 95 ? -13.932 -1.151 22.748 1.00 95.75 95 ALA A O 1
ATOM 727 N N . ASP A 1 96 ? -13.942 -0.436 20.616 1.00 97.75 96 ASP A N 1
ATOM 728 C CA . ASP A 1 96 ? -14.791 -1.482 20.052 1.00 97.75 96 ASP A CA 1
ATOM 729 C C . ASP A 1 96 ? -14.076 -2.259 18.931 1.00 97.75 96 ASP A C 1
ATOM 731 O O . ASP A 1 96 ? -12.908 -2.017 18.607 1.00 97.75 96 ASP A O 1
ATOM 735 N N . ASP A 1 97 ? -14.773 -3.234 18.349 1.00 98.00 97 ASP A N 1
ATOM 736 C CA . ASP A 1 97 ? -14.254 -4.105 17.291 1.00 98.00 97 ASP A CA 1
ATOM 737 C C . ASP A 1 97 ? -13.879 -3.337 16.013 1.00 98.00 97 ASP A C 1
ATOM 739 O O . ASP A 1 97 ? -12.946 -3.722 15.302 1.00 98.00 97 ASP A O 1
ATOM 743 N N . ARG A 1 98 ? -14.561 -2.221 15.733 1.00 98.31 98 ARG A N 1
ATOM 744 C CA . ARG A 1 98 ? -14.269 -1.340 14.596 1.00 98.31 98 ARG A CA 1
ATOM 745 C C . ARG A 1 98 ? -12.965 -0.583 14.817 1.00 98.31 98 ARG A C 1
ATOM 747 O O . ARG A 1 98 ? -12.103 -0.585 13.937 1.00 98.31 98 ARG A O 1
ATOM 754 N N . GLY A 1 99 ? -12.802 0.014 15.998 1.00 98.31 99 GLY A N 1
ATOM 755 C CA . GLY A 1 99 ? -11.566 0.678 16.402 1.00 98.31 99 GLY A CA 1
ATOM 756 C C . GLY A 1 99 ? -10.376 -0.282 16.370 1.00 98.31 99 GLY A C 1
ATOM 757 O O . GLY A 1 99 ? -9.343 0.033 15.780 1.00 98.31 99 GLY A O 1
ATOM 758 N N . LEU A 1 100 ? -10.535 -1.499 16.903 1.00 98.75 100 LEU A N 1
ATOM 759 C CA . LEU A 1 100 ? -9.488 -2.521 16.834 1.00 98.75 100 LEU A CA 1
ATOM 760 C C . LEU A 1 100 ? -9.148 -2.908 15.385 1.00 98.75 100 LEU A C 1
ATOM 762 O O . LEU A 1 100 ? -7.967 -2.974 15.044 1.00 98.75 100 LEU A O 1
ATOM 766 N N . ALA A 1 101 ? -10.142 -3.098 14.511 1.00 98.69 101 ALA A N 1
ATOM 767 C CA . ALA A 1 101 ? -9.909 -3.399 13.096 1.00 98.69 101 ALA A CA 1
ATOM 768 C C . ALA A 1 101 ? -9.079 -2.310 12.391 1.00 98.69 101 ALA A C 1
ATOM 770 O O . ALA A 1 101 ? -8.127 -2.631 11.675 1.00 98.69 101 ALA A O 1
ATOM 771 N N . PHE A 1 102 ? -9.394 -1.032 12.631 1.00 98.69 102 PHE A N 1
ATOM 772 C CA . PHE A 1 102 ? -8.601 0.090 12.123 1.00 98.69 102 PHE A CA 1
ATOM 773 C C . PHE A 1 102 ? -7.156 0.027 12.628 1.00 98.69 102 PHE A C 1
ATOM 775 O O . PHE A 1 102 ? -6.221 0.067 11.829 1.00 98.69 102 PHE A O 1
ATOM 782 N N . LEU A 1 103 ? -6.958 -0.137 13.941 1.00 98.75 103 LEU A N 1
ATOM 783 C CA . LEU A 1 103 ? -5.621 -0.170 14.541 1.00 98.75 103 LEU A CA 1
ATOM 784 C C . LEU A 1 103 ? -4.778 -1.339 14.009 1.00 98.75 103 LEU A C 1
ATOM 786 O O . LEU A 1 103 ? -3.569 -1.193 13.833 1.00 98.75 103 LEU A O 1
ATOM 790 N N . ARG A 1 104 ? -5.399 -2.484 13.687 1.00 98.56 104 ARG A N 1
ATOM 791 C CA . ARG A 1 104 ? -4.718 -3.602 13.013 1.00 98.56 104 ARG A CA 1
ATOM 792 C C . ARG A 1 104 ? -4.208 -3.204 11.628 1.00 98.56 104 ARG A C 1
ATOM 794 O O . ARG A 1 104 ? -3.044 -3.471 11.340 1.00 98.56 104 ARG A O 1
ATOM 801 N N . ALA A 1 105 ? -5.016 -2.533 10.808 1.00 98.56 105 ALA A N 1
ATOM 802 C CA . ALA A 1 105 ? -4.593 -2.062 9.485 1.00 98.56 105 ALA A CA 1
ATOM 803 C C . ALA A 1 105 ? -3.518 -0.963 9.570 1.00 98.56 105 ALA A C 1
ATOM 805 O O . ALA A 1 105 ? -2.475 -1.068 8.922 1.00 98.56 105 ALA A O 1
ATOM 806 N N . ALA A 1 106 ? -3.715 0.030 10.441 1.00 98.50 106 ALA A N 1
ATOM 807 C CA . ALA A 1 106 ? -2.762 1.118 10.664 1.00 98.50 106 ALA A CA 1
ATOM 808 C C . ALA A 1 106 ? -1.432 0.635 11.272 1.00 98.50 106 ALA A C 1
ATOM 810 O O . ALA A 1 106 ? -0.403 1.270 11.095 1.00 98.50 106 ALA A O 1
ATOM 811 N N . SER A 1 107 ? -1.404 -0.524 11.942 1.00 98.19 107 SER A N 1
ATOM 812 C CA . SER A 1 107 ? -0.146 -1.126 12.416 1.00 98.19 107 SER A CA 1
ATOM 813 C C . SER A 1 107 ? 0.739 -1.701 11.300 1.00 98.19 107 SER A C 1
ATOM 815 O O . SER A 1 107 ? 1.883 -2.086 11.559 1.00 98.19 107 SER A O 1
ATOM 817 N N . ILE A 1 108 ? 0.206 -1.798 10.079 1.00 97.88 108 ILE A N 1
ATOM 818 C CA . ILE A 1 108 ? 0.882 -2.338 8.895 1.00 97.88 108 ILE A CA 1
ATOM 819 C C . ILE A 1 108 ? 1.189 -1.231 7.883 1.00 97.88 108 ILE A C 1
ATOM 821 O O . ILE A 1 108 ? 2.288 -1.217 7.325 1.00 97.88 108 ILE A O 1
ATOM 825 N N . LEU A 1 109 ? 0.236 -0.322 7.657 1.00 97.88 109 LEU A N 1
ATOM 826 C CA . LEU A 1 109 ? 0.305 0.718 6.632 1.00 97.88 109 LEU A CA 1
ATOM 827 C C . LEU A 1 109 ? 0.400 2.117 7.244 1.00 97.88 109 LEU A C 1
ATOM 829 O O . LEU A 1 109 ? -0.311 2.428 8.195 1.00 97.88 109 LEU A O 1
ATOM 833 N N . GLY A 1 110 ? 1.226 2.964 6.633 1.00 95.75 110 GLY A N 1
ATOM 834 C CA . GLY A 1 110 ? 1.452 4.351 7.037 1.00 95.75 110 GLY A CA 1
ATOM 835 C C . GLY A 1 110 ? 2.891 4.606 7.502 1.00 95.75 110 GLY A C 1
ATOM 836 O O . GLY A 1 110 ? 3.723 3.694 7.464 1.00 95.75 110 GLY A O 1
ATOM 837 N N . PRO A 1 111 ? 3.201 5.843 7.928 1.00 94.56 111 PRO A N 1
ATOM 838 C CA . PRO A 1 111 ? 4.502 6.210 8.486 1.00 94.56 111 PRO A CA 1
ATOM 839 C C . PRO A 1 111 ? 4.854 5.388 9.731 1.00 94.56 111 PRO A C 1
ATOM 841 O O . PRO A 1 111 ? 3.986 5.144 10.572 1.00 94.56 111 PRO A O 1
ATOM 844 N N . ASP A 1 112 ? 6.131 5.036 9.904 1.00 92.69 112 ASP A N 1
ATOM 845 C CA . ASP A 1 112 ? 6.622 4.196 11.012 1.00 92.69 112 ASP A CA 1
ATOM 846 C C . ASP A 1 112 ? 6.147 4.659 12.390 1.00 92.69 112 ASP A C 1
ATOM 848 O O . ASP A 1 112 ? 5.626 3.858 13.169 1.00 92.69 112 ASP A O 1
ATOM 852 N N . ALA A 1 113 ? 6.222 5.969 12.641 1.00 91.12 113 ALA A N 1
ATOM 853 C CA . ALA A 1 113 ? 5.775 6.576 13.889 1.00 91.12 113 ALA A CA 1
ATOM 854 C C . ALA A 1 113 ? 4.308 6.243 14.218 1.00 91.12 113 ALA A C 1
ATOM 856 O O . ALA A 1 113 ? 3.964 6.000 15.373 1.00 91.12 113 ALA A O 1
ATOM 857 N N . THR A 1 114 ? 3.440 6.180 13.205 1.00 96.12 114 THR A N 1
ATOM 858 C CA . THR A 1 114 ? 2.018 5.855 13.385 1.00 96.12 114 THR A CA 1
ATOM 859 C C . THR A 1 114 ? 1.781 4.350 13.506 1.00 96.12 114 THR A C 1
ATOM 861 O O . THR A 1 114 ? 0.947 3.932 14.316 1.00 96.12 114 THR A O 1
ATOM 864 N N . ARG A 1 115 ? 2.556 3.521 12.785 1.00 97.81 115 ARG A N 1
ATOM 865 C CA . ARG A 1 115 ? 2.423 2.054 12.810 1.00 97.81 115 ARG A CA 1
ATOM 866 C C . ARG A 1 115 ? 2.689 1.478 14.193 1.00 97.81 115 ARG A C 1
ATOM 868 O O . ARG A 1 115 ? 1.943 0.613 14.660 1.00 97.81 115 ARG A O 1
ATOM 875 N N . ASP A 1 116 ? 3.725 1.964 14.869 1.00 96.44 116 ASP A N 1
ATOM 876 C CA . ASP A 1 116 ? 4.108 1.463 16.191 1.00 96.44 116 ASP A CA 1
ATOM 877 C C . ASP A 1 116 ? 3.094 1.846 17.270 1.00 96.44 116 ASP A C 1
ATOM 879 O O . ASP A 1 116 ? 2.704 1.007 18.093 1.00 96.44 116 ASP A O 1
ATOM 883 N N . VAL A 1 117 ? 2.591 3.084 17.224 1.00 98.00 117 VAL A N 1
ATOM 884 C CA . VAL A 1 117 ? 1.519 3.532 18.120 1.00 98.00 117 VAL A CA 1
ATOM 885 C C . VAL A 1 117 ? 0.258 2.707 17.873 1.00 98.00 117 VAL A C 1
ATOM 887 O O . VAL A 1 117 ? -0.289 2.146 18.824 1.00 98.00 117 VAL A O 1
ATOM 890 N N . ALA A 1 118 ? -0.167 2.549 16.615 1.00 98.50 118 ALA A N 1
ATOM 891 C CA . ALA A 1 118 ? -1.334 1.745 16.258 1.00 98.50 118 ALA A CA 1
ATOM 892 C C . ALA A 1 118 ? -1.207 0.293 16.747 1.00 98.50 118 ALA A C 1
ATOM 894 O O . ALA A 1 118 ? -2.150 -0.245 17.331 1.00 98.50 118 ALA A O 1
ATOM 895 N N . ARG A 1 119 ? -0.024 -0.322 16.600 1.00 98.38 119 ARG A N 1
ATOM 896 C CA . ARG A 1 119 ? 0.258 -1.680 17.095 1.00 98.38 119 ARG A CA 1
ATOM 897 C C . ARG A 1 119 ? 0.093 -1.788 18.606 1.00 98.38 119 ARG A C 1
ATOM 899 O O . ARG A 1 119 ? -0.561 -2.713 19.088 1.00 98.38 119 ARG A O 1
ATOM 906 N N . SER A 1 120 ? 0.662 -0.839 19.345 1.00 98.19 120 SER A N 1
ATOM 907 C CA . SER A 1 120 ? 0.557 -0.784 20.805 1.00 98.19 120 SER A CA 1
ATOM 908 C C . SER A 1 120 ? -0.901 -0.629 21.259 1.00 98.19 120 SER A C 1
ATOM 910 O O . SER A 1 120 ? -1.376 -1.391 22.106 1.00 98.19 120 SER A O 1
ATOM 912 N N . ARG A 1 121 ? -1.661 0.282 20.633 1.00 98.50 121 ARG A N 1
ATOM 913 C CA . ARG A 1 121 ? -3.085 0.489 20.955 1.00 98.50 121 ARG A CA 1
ATOM 914 C C . ARG A 1 121 ? -3.945 -0.722 20.596 1.00 98.50 121 ARG A C 1
ATOM 916 O O . ARG A 1 121 ? -4.788 -1.118 21.401 1.00 98.50 121 ARG A O 1
ATOM 923 N N . ALA A 1 122 ? -3.697 -1.361 19.451 1.00 98.56 122 ALA A N 1
ATOM 924 C CA . ALA A 1 122 ? -4.371 -2.603 19.072 1.00 98.56 122 ALA A CA 1
ATOM 925 C C . ALA A 1 122 ? -4.154 -3.695 20.129 1.00 98.56 122 ALA A C 1
ATOM 927 O O . ALA A 1 122 ? -5.106 -4.343 20.563 1.00 98.56 122 ALA A O 1
ATOM 928 N N . GLN A 1 123 ? -2.911 -3.864 20.594 1.00 98.44 123 GLN A N 1
ATOM 929 C CA . GLN A 1 123 ? -2.584 -4.839 21.632 1.00 98.44 123 GLN A CA 1
ATOM 930 C C . GLN A 1 123 ? -3.287 -4.521 22.959 1.00 98.44 123 GLN A C 1
ATOM 932 O O . GLN A 1 123 ? -3.771 -5.435 23.633 1.00 98.44 123 GLN A O 1
ATOM 937 N N . ALA A 1 124 ? -3.388 -3.242 23.325 1.00 98.31 124 ALA A N 1
ATOM 938 C CA . ALA A 1 124 ? -4.080 -2.812 24.535 1.00 98.31 124 ALA A CA 1
ATOM 939 C C . ALA A 1 124 ? -5.590 -3.107 24.478 1.00 98.31 124 ALA A C 1
ATOM 941 O O . ALA A 1 124 ? -6.143 -3.604 25.459 1.00 98.31 124 ALA A O 1
ATOM 942 N N . LEU A 1 125 ? -6.256 -2.849 23.344 1.00 98.38 125 LEU A N 1
ATOM 943 C CA . LEU A 1 125 ? -7.678 -3.176 23.167 1.00 98.38 125 LEU A CA 1
ATOM 944 C C . LEU A 1 125 ? -7.923 -4.689 23.152 1.00 98.38 125 LEU A C 1
ATOM 946 O O . LEU A 1 125 ? -8.814 -5.169 23.853 1.00 98.38 125 LEU A O 1
ATOM 950 N N . ALA A 1 126 ? -7.096 -5.451 22.433 1.00 98.19 126 ALA A N 1
ATOM 951 C CA . ALA A 1 126 ? -7.193 -6.910 22.411 1.00 98.19 126 ALA A CA 1
ATOM 952 C C . ALA A 1 126 ? -7.019 -7.513 23.819 1.00 98.19 126 ALA A C 1
ATOM 954 O O . ALA A 1 126 ? -7.783 -8.385 24.225 1.00 98.19 126 ALA A O 1
ATOM 955 N N . SER A 1 127 ? -6.077 -6.988 24.614 1.00 98.06 127 SER A N 1
ATOM 956 C CA . SER A 1 127 ? -5.856 -7.417 26.008 1.00 98.06 127 SER A CA 1
ATOM 957 C C . SER A 1 127 ? -7.040 -7.110 26.935 1.00 98.06 127 SER A C 1
ATOM 959 O O . SER A 1 127 ? -7.200 -7.761 27.964 1.00 98.06 127 SER A O 1
ATOM 961 N N . LYS A 1 128 ? -7.888 -6.140 26.572 1.00 97.88 128 LYS A N 1
ATOM 962 C CA . LYS A 1 128 ? -9.147 -5.823 27.268 1.00 97.88 128 LYS A CA 1
ATOM 963 C C . LYS A 1 128 ? -10.329 -6.680 26.794 1.00 97.88 128 LYS A C 1
ATOM 965 O O . LYS A 1 128 ? -11.442 -6.480 27.268 1.00 97.88 128 LYS A O 1
ATOM 970 N N . GLY A 1 129 ? -10.104 -7.626 25.880 1.00 98.06 129 GLY A N 1
ATOM 971 C CA . GLY A 1 129 ? -11.128 -8.544 25.382 1.00 98.06 129 GLY A CA 1
ATOM 972 C C . GLY A 1 129 ? -11.970 -8.000 24.227 1.00 98.06 129 GLY A C 1
ATOM 973 O O . GLY A 1 129 ? -12.995 -8.599 23.908 1.00 98.06 129 GLY A O 1
ATOM 974 N N . VAL A 1 130 ? -11.564 -6.895 23.590 1.00 98.38 130 VAL A N 1
ATOM 975 C CA . VAL A 1 130 ? -12.216 -6.429 22.356 1.00 98.38 130 VAL A CA 1
ATOM 976 C C . VAL A 1 130 ? -12.023 -7.499 21.270 1.00 98.38 130 VAL A C 1
ATOM 978 O O . VAL A 1 130 ? -10.881 -7.901 21.026 1.00 98.38 130 VAL A O 1
ATOM 981 N N . PRO A 1 131 ? -13.101 -7.998 20.636 1.00 97.00 131 PRO A N 1
ATOM 982 C CA . PRO A 1 131 ? -12.996 -9.086 19.677 1.00 97.00 131 PRO A CA 1
ATOM 983 C C . PRO A 1 131 ? -12.296 -8.621 18.402 1.00 97.00 131 PRO A C 1
ATOM 985 O O . PRO A 1 131 ? -12.595 -7.559 17.857 1.00 97.00 131 PRO A O 1
ATOM 988 N N . ASP A 1 132 ? -11.375 -9.449 17.917 1.00 97.31 132 ASP A N 1
ATOM 989 C CA . ASP A 1 132 ? -10.623 -9.162 16.703 1.00 97.31 132 ASP A CA 1
ATOM 990 C C . ASP A 1 132 ? -11.344 -9.666 15.445 1.00 97.31 132 ASP A C 1
ATOM 992 O O . ASP A 1 132 ? -12.208 -10.550 15.486 1.00 97.31 132 ASP A O 1
ATOM 996 N N . ARG A 1 133 ? -10.962 -9.121 14.290 1.00 97.25 133 ARG A N 1
ATOM 997 C CA . ARG A 1 133 ? -11.483 -9.580 13.001 1.00 97.25 133 ARG A CA 1
ATOM 998 C C . ARG A 1 133 ? -10.837 -10.919 12.629 1.00 97.25 133 ARG A C 1
ATOM 1000 O O . ARG A 1 133 ? -9.635 -11.081 12.822 1.00 97.25 133 ARG A O 1
ATOM 1007 N N . PRO A 1 134 ? -11.558 -11.848 11.969 1.00 96.00 134 PRO A N 1
ATOM 1008 C CA . PRO A 1 134 ? -10.977 -13.127 11.537 1.00 96.00 134 PRO A CA 1
ATOM 1009 C C . PRO A 1 134 ? -9.738 -12.994 10.635 1.00 96.00 134 PRO A C 1
ATOM 1011 O O . PRO A 1 134 ? -8.940 -13.917 10.511 1.00 96.00 134 PRO A O 1
ATOM 1014 N N . TRP A 1 135 ? -9.584 -11.851 9.963 1.00 96.25 135 TRP A N 1
ATOM 1015 C CA . TRP A 1 135 ? -8.453 -11.568 9.088 1.00 96.25 135 TRP A CA 1
ATOM 1016 C C . TRP A 1 135 ? -7.244 -10.944 9.803 1.00 96.25 135 TRP A C 1
ATOM 1018 O O . TRP A 1 135 ? -6.182 -10.847 9.189 1.00 96.25 135 TRP A O 1
ATOM 1028 N N . ALA A 1 136 ? -7.372 -10.530 11.066 1.00 96.44 136 ALA A N 1
ATOM 1029 C CA . ALA A 1 136 ? -6.381 -9.702 11.752 1.00 96.44 136 ALA A CA 1
ATOM 1030 C C . ALA A 1 136 ? -5.016 -10.374 11.930 1.00 96.44 136 ALA A C 1
ATOM 1032 O O . ALA A 1 136 ? -3.995 -9.705 11.836 1.00 96.44 136 ALA A O 1
ATOM 1033 N N . GLU A 1 137 ? -4.970 -11.695 12.110 1.00 94.50 137 GLU A N 1
ATOM 1034 C CA . GLU A 1 137 ? -3.700 -12.428 12.234 1.00 94.50 137 GLU A CA 1
ATOM 1035 C C . GLU A 1 137 ? -2.896 -12.493 10.916 1.00 94.50 137 GLU A C 1
ATOM 1037 O O . GLU A 1 137 ? -1.701 -12.791 10.926 1.00 94.50 137 GLU A O 1
ATOM 1042 N N . HIS A 1 138 ? -3.539 -12.197 9.780 1.00 95.50 138 HIS A N 1
ATOM 1043 C CA . HIS A 1 138 ? -2.947 -12.323 8.445 1.00 95.50 138 HIS A CA 1
ATOM 1044 C C . HIS A 1 138 ? -2.571 -10.999 7.797 1.00 95.50 138 HIS A C 1
ATOM 1046 O O . HIS A 1 138 ? -1.805 -11.011 6.839 1.00 95.50 138 HIS A O 1
ATOM 1052 N N . ILE A 1 139 ? -3.138 -9.880 8.243 1.00 97.25 139 ILE A N 1
ATOM 1053 C CA . ILE A 1 139 ? -2.933 -8.583 7.590 1.00 97.25 139 ILE A CA 1
ATOM 1054 C C . ILE A 1 139 ? -1.445 -8.221 7.498 1.00 97.25 139 ILE A C 1
ATOM 1056 O O . ILE A 1 139 ? -0.665 -8.506 8.406 1.00 97.25 139 ILE A O 1
ATOM 1060 N N . GLY A 1 140 ? -1.033 -7.657 6.360 1.00 97.31 140 GLY A N 1
ATOM 1061 C CA . GLY A 1 140 ? 0.366 -7.357 6.057 1.00 97.31 140 GLY A CA 1
ATOM 1062 C C . GLY A 1 140 ? 1.254 -8.567 5.764 1.00 97.31 140 GLY A C 1
ATOM 1063 O O . GLY A 1 140 ? 2.472 -8.404 5.688 1.00 97.31 140 GLY A O 1
ATOM 1064 N N . ARG A 1 141 ? 0.696 -9.781 5.651 1.00 96.56 141 ARG A N 1
ATOM 1065 C CA . ARG A 1 141 ? 1.463 -11.030 5.470 1.00 96.56 141 ARG A CA 1
ATOM 1066 C C . ARG A 1 141 ? 0.916 -11.906 4.336 1.00 96.56 141 ARG A C 1
ATOM 1068 O O . ARG A 1 141 ? 0.634 -13.087 4.563 1.00 96.56 141 ARG A O 1
ATOM 1075 N N . PRO A 1 142 ? 0.709 -11.374 3.119 1.00 97.44 142 PRO A N 1
ATOM 1076 C CA . PRO A 1 142 ? 0.291 -12.218 2.015 1.00 97.44 142 PRO A CA 1
ATOM 1077 C C . PRO A 1 142 ? 1.438 -13.135 1.572 1.00 97.44 142 PRO A C 1
ATOM 1079 O O . PRO A 1 142 ? 2.616 -12.780 1.650 1.00 97.44 142 PRO A O 1
ATOM 1082 N N . SER A 1 143 ? 1.086 -14.301 1.038 1.00 96.00 143 SER A N 1
ATOM 1083 C CA . SER A 1 143 ? 2.044 -15.144 0.313 1.00 96.00 143 SER A CA 1
ATOM 1084 C C . SER A 1 143 ? 2.367 -14.531 -1.049 1.00 96.00 143 SER A C 1
ATOM 1086 O O . SER A 1 143 ? 1.458 -14.037 -1.716 1.00 96.00 143 SER A O 1
ATOM 1088 N N . LEU A 1 144 ? 3.634 -14.565 -1.465 1.00 97.12 144 LEU A N 1
ATOM 1089 C CA . LEU A 1 144 ? 4.023 -14.237 -2.836 1.00 97.12 144 LEU A CA 1
ATOM 1090 C C . LEU A 1 144 ? 3.766 -15.455 -3.730 1.00 97.12 144 LEU A C 1
ATOM 1092 O O . LEU A 1 144 ? 4.279 -16.536 -3.456 1.00 97.12 144 LEU A O 1
ATOM 1096 N N . LEU A 1 145 ? 2.985 -15.272 -4.793 1.00 95.94 145 LEU A N 1
ATOM 1097 C CA . LEU A 1 145 ? 2.718 -16.308 -5.792 1.00 95.94 145 LEU A CA 1
ATOM 1098 C C . LEU A 1 145 ? 3.637 -16.190 -7.007 1.00 95.94 145 LEU A C 1
ATOM 1100 O O . LEU A 1 145 ? 4.056 -17.203 -7.563 1.00 95.94 145 LEU A O 1
ATOM 1104 N N . ARG A 1 146 ? 3.911 -14.958 -7.448 1.00 96.75 146 ARG A N 1
ATOM 1105 C CA . ARG A 1 146 ? 4.755 -14.682 -8.614 1.00 96.75 146 ARG A CA 1
ATOM 1106 C C . ARG A 1 146 ? 5.332 -13.277 -8.540 1.00 96.75 146 ARG A C 1
ATOM 1108 O O . ARG A 1 146 ? 4.639 -12.367 -8.085 1.00 96.75 146 ARG A O 1
ATOM 1115 N N . ALA A 1 147 ? 6.548 -13.106 -9.039 1.00 98.38 147 ALA A N 1
ATOM 1116 C CA . ALA A 1 147 ? 7.151 -11.807 -9.281 1.00 98.38 147 ALA A CA 1
ATOM 1117 C C . ALA A 1 147 ? 7.812 -11.799 -10.661 1.00 98.38 147 ALA A C 1
ATOM 1119 O O . ALA A 1 147 ? 8.392 -12.799 -11.078 1.00 98.38 147 ALA A O 1
ATOM 1120 N N . TRP A 1 148 ? 7.714 -10.682 -11.372 1.00 98.62 148 TRP A N 1
ATOM 1121 C CA . TRP A 1 148 ? 8.340 -10.513 -12.679 1.00 98.62 148 TRP A CA 1
ATOM 1122 C C . TRP A 1 148 ? 8.847 -9.092 -12.847 1.00 98.62 148 TRP A C 1
ATOM 1124 O O . TRP A 1 148 ? 8.340 -8.151 -12.237 1.00 98.62 148 TRP A O 1
ATOM 1134 N N . HIS A 1 149 ? 9.855 -8.965 -13.695 1.00 98.62 149 HIS A N 1
ATOM 1135 C CA . HIS A 1 149 ? 10.556 -7.738 -14.000 1.00 98.62 149 HIS A CA 1
ATOM 1136 C C . HIS A 1 149 ? 10.595 -7.559 -15.517 1.00 98.62 149 HIS A C 1
ATOM 1138 O O . HIS A 1 149 ? 10.954 -8.484 -16.250 1.00 98.62 149 HIS A O 1
ATOM 1144 N N . TYR A 1 150 ? 10.226 -6.379 -15.990 1.00 98.50 150 TYR A N 1
ATOM 1145 C CA . TYR A 1 150 ? 10.338 -6.004 -17.390 1.00 98.50 150 TYR A CA 1
ATOM 1146 C C . TYR A 1 150 ? 10.709 -4.532 -17.529 1.00 98.50 150 TYR A C 1
ATOM 1148 O O . TYR A 1 150 ? 10.482 -3.751 -16.613 1.00 98.50 150 TYR A O 1
ATOM 1156 N N . GLY A 1 151 ? 11.250 -4.151 -18.675 1.00 97.50 151 GLY A N 1
ATOM 1157 C CA . GLY A 1 151 ? 11.696 -2.787 -18.935 1.00 97.50 151 GLY A CA 1
ATOM 1158 C C . GLY A 1 151 ? 12.244 -2.654 -20.345 1.00 97.50 151 GLY A C 1
ATOM 1159 O O . GLY A 1 151 ? 12.112 -3.576 -21.158 1.00 97.50 151 GLY A O 1
ATOM 1160 N N . ASP A 1 152 ? 12.843 -1.508 -20.632 1.00 95.94 152 ASP A N 1
ATOM 1161 C CA . ASP A 1 152 ? 13.639 -1.317 -21.841 1.00 95.94 152 ASP A CA 1
ATOM 1162 C C . ASP A 1 152 ? 15.103 -1.741 -21.632 1.00 95.94 152 ASP A C 1
ATOM 1164 O O . ASP A 1 152 ? 15.627 -1.737 -20.518 1.00 95.94 152 ASP A O 1
ATOM 1168 N N . ASP A 1 153 ? 15.773 -2.114 -22.722 1.00 94.88 153 ASP A N 1
ATOM 1169 C CA . ASP A 1 153 ? 17.181 -2.537 -22.691 1.00 94.88 153 ASP A CA 1
ATOM 1170 C C . ASP A 1 153 ? 18.161 -1.369 -22.442 1.00 94.88 153 ASP A C 1
ATOM 1172 O O . ASP A 1 153 ? 19.356 -1.601 -22.244 1.00 94.88 153 ASP A O 1
ATOM 1176 N N . PHE A 1 154 ? 17.683 -0.118 -22.458 1.00 94.06 154 PHE A N 1
ATOM 1177 C CA . PHE A 1 154 ? 18.485 1.081 -22.196 1.00 94.06 154 PHE A CA 1
ATOM 1178 C C . PHE A 1 154 ? 18.537 1.433 -20.702 1.00 94.06 154 PHE A C 1
ATOM 1180 O O . PHE A 1 154 ? 19.399 2.211 -20.290 1.00 94.06 154 PHE A O 1
ATOM 1187 N N . GLY A 1 155 ? 17.662 0.828 -19.891 1.00 92.81 155 GLY A N 1
ATOM 1188 C CA . GLY A 1 155 ? 17.553 1.077 -18.458 1.00 92.81 155 GLY A CA 1
ATOM 1189 C C . GLY A 1 155 ? 16.901 2.418 -18.123 1.00 92.81 155 GLY A C 1
ATOM 1190 O O . GLY A 1 155 ? 17.139 2.944 -17.038 1.00 92.81 155 GLY A O 1
ATOM 1191 N N . GLU A 1 156 ? 16.113 2.997 -19.033 1.00 96.19 156 GLU A N 1
ATOM 1192 C CA . GLU A 1 156 ? 15.424 4.270 -18.783 1.00 96.19 156 GLU A CA 1
ATOM 1193 C C . GLU A 1 156 ? 14.217 4.070 -17.862 1.00 96.19 156 GLU A C 1
ATOM 1195 O O . GLU A 1 156 ? 14.021 4.818 -16.899 1.00 96.19 156 GLU A O 1
ATOM 1200 N N . GLN A 1 157 ? 13.422 3.036 -18.136 1.00 96.62 157 GLN A N 1
ATOM 1201 C CA . GLN A 1 157 ? 12.262 2.644 -17.354 1.00 96.62 157 GLN A CA 1
ATOM 1202 C C . GLN A 1 157 ? 12.215 1.135 -17.144 1.00 96.62 157 GLN A C 1
ATOM 1204 O O . GLN A 1 157 ? 12.438 0.315 -18.038 1.00 96.62 157 GLN A O 1
ATOM 1209 N N . GLU A 1 158 ? 11.822 0.762 -15.935 1.00 97.94 158 GLU A N 1
ATOM 1210 C CA . GLU A 1 158 ? 11.615 -0.630 -15.573 1.00 97.94 158 GLU A CA 1
ATOM 1211 C C . GLU A 1 158 ? 10.368 -0.785 -14.707 1.00 97.94 158 GLU A C 1
ATOM 1213 O O . GLU A 1 158 ? 9.808 0.173 -14.176 1.00 97.94 158 GLU A O 1
ATOM 1218 N N . SER A 1 159 ? 9.856 -2.003 -14.619 1.00 98.56 159 SER A N 1
ATOM 1219 C CA . SER A 1 159 ? 8.624 -2.305 -13.914 1.00 98.56 159 SER A CA 1
ATOM 1220 C C . SER A 1 159 ? 8.689 -3.649 -13.218 1.00 98.56 159 SER A C 1
ATOM 1222 O O . SER A 1 159 ? 9.092 -4.659 -13.799 1.00 98.56 159 SER A O 1
ATOM 1224 N N . ILE A 1 160 ? 8.206 -3.676 -11.982 1.00 98.56 160 ILE A N 1
ATOM 1225 C CA . ILE A 1 160 ? 8.069 -4.889 -11.179 1.00 98.56 160 ILE A CA 1
ATOM 1226 C C . ILE A 1 160 ? 6.587 -5.192 -10.997 1.00 98.56 160 ILE A C 1
ATOM 1228 O O . ILE A 1 160 ? 5.813 -4.349 -10.547 1.00 98.56 160 ILE A O 1
ATOM 1232 N N . GLY A 1 161 ? 6.195 -6.419 -11.331 1.00 98.50 161 GLY A N 1
ATOM 1233 C CA . GLY A 1 161 ? 4.882 -6.962 -11.016 1.00 98.50 161 GLY A CA 1
ATOM 1234 C C . GLY A 1 161 ? 4.975 -8.026 -9.931 1.00 98.50 161 GLY A C 1
ATOM 1235 O O . GLY A 1 161 ? 5.864 -8.876 -9.953 1.00 98.50 161 GLY A O 1
ATOM 1236 N N . LEU A 1 162 ? 4.050 -7.987 -8.976 1.00 98.56 162 LEU A N 1
ATOM 1237 C CA . LEU A 1 162 ? 4.010 -8.880 -7.819 1.00 98.56 162 LEU A CA 1
ATOM 1238 C C . LEU A 1 162 ? 2.595 -9.391 -7.617 1.00 98.56 162 LEU A C 1
ATOM 1240 O O . LEU A 1 162 ? 1.695 -8.610 -7.327 1.00 98.56 162 LEU A O 1
ATOM 1244 N N . THR A 1 163 ? 2.393 -10.700 -7.721 1.00 98.25 163 THR A N 1
ATOM 1245 C CA . THR A 1 163 ? 1.111 -11.323 -7.382 1.00 98.25 163 THR A CA 1
ATOM 1246 C C . THR A 1 163 ? 1.181 -11.935 -5.998 1.00 98.25 163 THR A C 1
ATOM 1248 O O . THR A 1 163 ? 1.990 -12.823 -5.728 1.00 98.25 163 THR A O 1
ATOM 1251 N N . PHE A 1 164 ? 0.293 -11.468 -5.134 1.00 97.69 164 PHE A N 1
ATOM 1252 C CA . PHE A 1 164 ? 0.170 -11.849 -3.741 1.00 97.69 164 PHE A CA 1
ATOM 1253 C C . PHE A 1 164 ? -1.165 -12.536 -3.489 1.00 97.69 164 PHE A C 1
ATOM 1255 O O . PHE A 1 164 ? -2.162 -12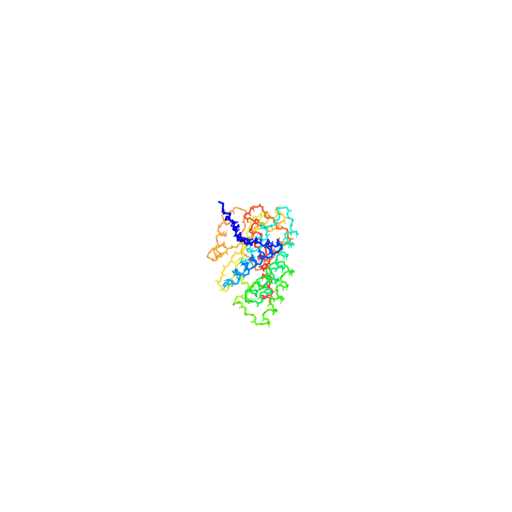.223 -4.136 1.00 97.69 164 PHE A O 1
ATOM 1262 N N . SER A 1 165 ? -1.211 -13.417 -2.492 1.00 96.06 165 SER A N 1
ATOM 1263 C CA . SER A 1 165 ? -2.441 -14.099 -2.096 1.00 96.06 165 SER A CA 1
ATOM 1264 C C . SER A 1 165 ? -2.654 -14.109 -0.593 1.00 96.06 165 SER A C 1
ATOM 1266 O O . SER A 1 165 ? -1.763 -14.468 0.186 1.00 96.06 165 SER A O 1
ATOM 1268 N N . TYR A 1 166 ? -3.882 -13.777 -0.199 1.00 95.25 166 TYR A N 1
ATOM 1269 C CA . TYR A 1 166 ? -4.423 -14.060 1.124 1.00 95.25 166 TYR A CA 1
ATOM 1270 C C . TYR A 1 166 ? -5.358 -15.261 1.047 1.00 95.25 166 TYR A C 1
ATOM 1272 O O . TYR A 1 166 ? -6.559 -15.102 0.821 1.00 95.25 166 TYR A O 1
ATOM 1280 N N . ARG A 1 167 ? -4.812 -16.469 1.247 1.00 88.00 167 ARG A N 1
ATOM 1281 C CA . ARG A 1 167 ? -5.586 -17.726 1.279 1.00 88.00 167 ARG A CA 1
ATOM 1282 C C . ARG A 1 167 ? -6.511 -17.882 0.052 1.00 88.00 167 ARG A C 1
ATOM 1284 O O . ARG A 1 167 ? -7.699 -18.160 0.200 1.00 88.00 167 ARG A O 1
ATOM 1291 N N . GLY A 1 168 ? -5.973 -17.667 -1.152 1.00 87.50 168 GLY A N 1
ATOM 1292 C CA . GLY A 1 168 ? -6.705 -17.800 -2.421 1.00 87.50 168 GLY A CA 1
ATOM 1293 C C . GLY A 1 168 ? -7.427 -16.532 -2.888 1.00 87.50 168 GLY A C 1
ATOM 1294 O O . GLY A 1 168 ? -8.217 -16.586 -3.829 1.00 87.50 168 GLY A O 1
ATOM 1295 N N . ARG A 1 169 ? -7.195 -15.390 -2.226 1.00 92.75 169 ARG A N 1
ATOM 1296 C CA . ARG A 1 169 ? -7.611 -14.067 -2.710 1.00 92.75 169 ARG A CA 1
ATOM 1297 C C . ARG A 1 169 ? -6.408 -13.325 -3.259 1.00 92.75 169 ARG A C 1
ATOM 1299 O O . ARG A 1 169 ? -5.617 -12.771 -2.490 1.00 92.75 169 ARG A O 1
ATOM 1306 N N . ASP A 1 170 ? -6.312 -13.342 -4.578 1.00 95.62 170 ASP A N 1
ATOM 1307 C CA . ASP A 1 170 ? -5.150 -12.846 -5.296 1.00 95.62 170 ASP A CA 1
ATOM 1308 C C . ASP A 1 170 ? -5.305 -11.365 -5.653 1.00 95.62 170 ASP A C 1
ATOM 1310 O O . ASP A 1 170 ? -6.366 -10.919 -6.107 1.00 95.62 170 ASP A O 1
ATOM 1314 N N . HIS A 1 171 ? -4.221 -10.623 -5.460 1.00 97.69 171 HIS A N 1
ATOM 1315 C CA . HIS A 1 171 ? -4.055 -9.251 -5.919 1.00 97.69 171 HIS A CA 1
ATOM 1316 C C . HIS A 1 171 ? -2.665 -9.091 -6.525 1.00 97.69 171 HIS A C 1
ATOM 1318 O O . HIS A 1 171 ? -1.703 -9.711 -6.069 1.00 97.69 171 HIS A O 1
ATOM 1324 N N . THR A 1 172 ? -2.563 -8.261 -7.552 1.00 98.38 172 THR A N 1
ATOM 1325 C CA . THR A 1 172 ? -1.308 -7.973 -8.235 1.00 98.38 172 THR A CA 1
ATOM 1326 C C . THR A 1 172 ? -0.993 -6.503 -8.097 1.00 98.38 172 THR A C 1
ATOM 1328 O O . THR A 1 172 ? -1.816 -5.676 -8.471 1.00 98.38 172 THR A O 1
ATOM 1331 N N . MET A 1 173 ? 0.194 -6.193 -7.593 1.00 98.38 173 MET A N 1
ATOM 1332 C CA . MET A 1 173 ? 0.748 -4.846 -7.581 1.00 98.38 173 MET A CA 1
ATOM 1333 C C . MET A 1 173 ? 1.708 -4.693 -8.760 1.00 98.38 173 MET A C 1
ATOM 1335 O O . MET A 1 173 ? 2.554 -5.564 -8.969 1.00 98.38 173 MET A O 1
ATOM 1339 N N . LEU A 1 174 ? 1.560 -3.615 -9.524 1.00 98.50 174 LEU A N 1
ATOM 1340 C CA . LEU A 1 174 ? 2.482 -3.212 -10.583 1.00 98.50 174 LEU A CA 1
ATOM 1341 C C . LEU A 1 174 ? 3.111 -1.882 -10.203 1.00 98.50 174 LEU A C 1
ATOM 1343 O O . LEU A 1 174 ? 2.410 -0.968 -9.781 1.00 98.50 174 LEU A O 1
ATOM 1347 N N . VAL A 1 175 ? 4.425 -1.800 -10.366 1.00 98.81 175 VAL A N 1
ATOM 1348 C CA . VAL A 1 175 ? 5.229 -0.626 -10.035 1.00 98.81 175 VAL A CA 1
ATOM 1349 C C . VAL A 1 175 ? 6.029 -0.245 -11.266 1.00 98.81 175 VAL A C 1
ATOM 1351 O O . VAL A 1 175 ? 6.709 -1.107 -11.818 1.00 98.81 175 VAL A O 1
ATOM 1354 N N . LEU A 1 176 ? 5.960 1.020 -11.672 1.00 98.75 176 LEU A N 1
ATOM 1355 C CA . LEU A 1 176 ? 6.807 1.615 -12.703 1.00 98.75 176 LEU A CA 1
ATOM 1356 C C . LEU A 1 176 ? 7.876 2.480 -12.034 1.00 98.75 176 LEU A C 1
ATOM 1358 O O . LEU A 1 176 ? 7.567 3.301 -11.169 1.00 98.75 176 LEU A O 1
ATOM 1362 N N . ILE A 1 177 ? 9.117 2.313 -12.469 1.00 98.75 177 ILE A N 1
ATOM 1363 C CA . ILE A 1 177 ? 10.295 3.040 -12.004 1.00 98.75 177 ILE A CA 1
ATOM 1364 C C . ILE A 1 177 ? 10.881 3.789 -13.201 1.00 98.75 177 ILE A C 1
ATOM 1366 O O . ILE A 1 177 ? 10.954 3.237 -14.300 1.00 98.75 177 ILE A O 1
ATOM 1370 N N . ASP A 1 178 ? 11.274 5.046 -12.998 1.00 98.25 178 ASP A N 1
ATOM 1371 C CA . ASP A 1 178 ? 11.826 5.894 -14.059 1.00 98.25 178 ASP A CA 1
ATOM 1372 C C . ASP A 1 178 ? 13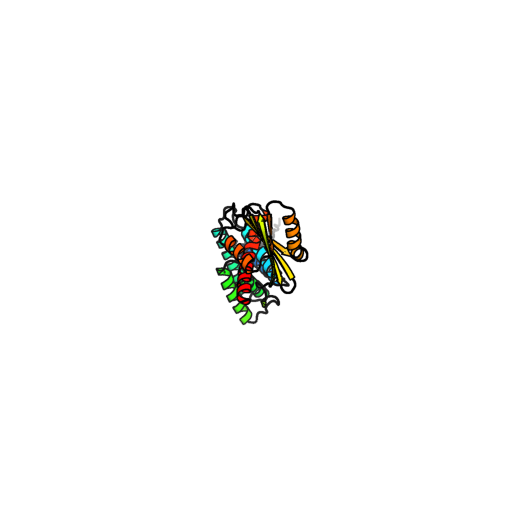.164 6.506 -13.643 1.00 98.25 178 ASP A C 1
ATOM 1374 O O . ASP A 1 178 ? 13.239 7.386 -12.778 1.00 98.25 178 ASP A O 1
ATOM 1378 N N . HIS A 1 179 ? 14.230 6.032 -14.286 1.00 97.69 179 HIS A N 1
ATOM 1379 C CA . HIS A 1 179 ? 15.611 6.419 -14.006 1.00 97.69 179 HIS A CA 1
ATOM 1380 C C . HIS A 1 179 ? 15.977 7.780 -14.599 1.00 97.69 179 HIS A C 1
ATOM 1382 O O . HIS A 1 179 ? 16.856 8.458 -14.065 1.00 97.69 179 HIS A O 1
ATOM 1388 N N . LEU A 1 180 ? 15.254 8.248 -15.620 1.00 97.19 180 LEU A N 1
ATOM 1389 C CA . LEU A 1 180 ? 15.413 9.605 -16.155 1.00 97.19 180 LEU A CA 1
ATOM 1390 C C . LEU A 1 180 ? 14.852 10.668 -15.201 1.00 97.19 180 LEU A C 1
ATOM 1392 O O . LEU A 1 180 ? 15.246 11.832 -15.268 1.00 97.19 180 LEU A O 1
ATOM 1396 N N . LEU A 1 181 ? 13.964 10.265 -14.288 1.00 97.00 181 LEU A N 1
ATOM 1397 C CA . LEU A 1 181 ? 13.361 11.115 -13.259 1.00 97.00 181 LEU A CA 1
ATOM 1398 C C . LEU A 1 181 ? 13.917 10.849 -11.850 1.00 97.00 181 LEU A C 1
ATOM 1400 O O . LEU A 1 181 ? 13.287 11.209 -10.857 1.00 97.00 181 LEU A O 1
ATOM 1404 N N . GLY A 1 182 ? 15.097 10.231 -11.748 1.00 95.81 182 GLY A N 1
ATOM 1405 C CA . GLY A 1 182 ? 15.788 10.003 -10.472 1.00 95.81 182 GLY A CA 1
ATOM 1406 C C . GLY A 1 182 ? 15.626 8.600 -9.877 1.00 95.81 182 GLY A C 1
ATOM 1407 O O . GLY A 1 182 ? 16.061 8.369 -8.748 1.00 95.81 182 GLY A O 1
ATOM 1408 N N . GLY A 1 183 ? 15.027 7.658 -10.611 1.00 97.12 183 GLY A N 1
ATOM 1409 C CA . GLY A 1 183 ? 14.966 6.237 -10.243 1.00 97.12 183 GLY A CA 1
ATOM 1410 C C . GLY A 1 183 ? 13.923 5.902 -9.179 1.00 97.12 183 GLY A C 1
ATOM 1411 O O . GLY A 1 183 ? 13.981 4.836 -8.574 1.00 97.12 183 GLY A O 1
ATOM 1412 N N . GLY A 1 184 ? 12.991 6.818 -8.914 1.00 98.12 184 GLY A N 1
ATOM 1413 C CA . GLY A 1 184 ? 11.888 6.602 -7.984 1.00 98.12 184 GLY A CA 1
ATOM 1414 C C . GLY A 1 184 ? 10.684 5.910 -8.612 1.00 98.12 184 GLY A C 1
ATOM 1415 O O . GLY A 1 184 ? 10.623 5.660 -9.817 1.00 98.12 184 GLY A O 1
ATOM 1416 N N . VAL A 1 185 ? 9.691 5.633 -7.767 1.00 98.56 185 VAL A N 1
ATOM 1417 C CA . VAL A 1 185 ? 8.386 5.126 -8.204 1.00 98.56 185 VAL A CA 1
ATOM 1418 C C . VAL A 1 185 ? 7.666 6.216 -8.991 1.00 98.56 185 VAL A C 1
ATOM 1420 O O . VAL A 1 185 ? 7.320 7.260 -8.437 1.00 98.56 185 VAL A O 1
ATOM 1423 N N . LYS A 1 186 ? 7.431 5.958 -10.273 1.00 98.38 186 LYS A N 1
ATOM 1424 C CA . LYS A 1 186 ? 6.660 6.827 -11.162 1.00 98.38 186 LYS A CA 1
ATOM 1425 C C . LYS A 1 186 ? 5.175 6.497 -11.140 1.00 98.38 186 LYS A C 1
ATOM 1427 O O . LYS A 1 186 ? 4.366 7.401 -11.272 1.00 98.38 186 LYS A O 1
ATOM 1432 N N . ASP A 1 187 ? 4.829 5.221 -10.990 1.00 98.50 187 ASP A N 1
ATOM 1433 C CA . ASP A 1 187 ? 3.446 4.742 -10.927 1.00 98.50 187 ASP A CA 1
ATOM 1434 C C . ASP A 1 187 ? 3.359 3.471 -10.064 1.00 98.50 187 ASP A C 1
ATOM 1436 O O . ASP A 1 187 ? 4.315 2.688 -10.014 1.00 98.50 187 ASP A O 1
ATOM 1440 N N . CYS A 1 188 ? 2.243 3.263 -9.365 1.00 97.88 188 CYS A N 1
ATOM 1441 C CA . CYS A 1 188 ? 2.022 2.093 -8.516 1.00 97.88 188 CYS A CA 1
ATOM 1442 C C . CYS A 1 188 ? 0.533 1.812 -8.315 1.00 97.88 188 CYS A C 1
ATOM 1444 O O . CYS A 1 188 ? -0.138 2.504 -7.553 1.00 97.88 188 CYS A O 1
ATOM 1446 N N . TRP A 1 189 ? 0.034 0.729 -8.903 1.00 97.56 189 TRP A N 1
ATOM 1447 C CA . TRP A 1 189 ? -1.386 0.389 -8.844 1.00 97.56 189 TRP A CA 1
ATOM 1448 C C . TRP A 1 189 ? -1.619 -1.090 -8.553 1.00 97.56 189 TRP A C 1
ATOM 1450 O O . TRP A 1 189 ? -0.720 -1.936 -8.644 1.00 97.56 189 TRP A O 1
ATOM 1460 N N . VAL A 1 190 ? -2.857 -1.411 -8.169 1.00 97.75 190 VAL A N 1
ATOM 1461 C CA . VAL A 1 190 ? -3.256 -2.765 -7.775 1.00 97.75 190 VAL A CA 1
ATOM 1462 C C . VAL A 1 190 ? -4.425 -3.273 -8.611 1.00 97.75 190 VAL A C 1
ATOM 1464 O O . VAL A 1 190 ? -5.436 -2.602 -8.796 1.00 97.75 190 VAL A O 1
ATOM 1467 N N . SER A 1 191 ? -4.308 -4.514 -9.075 1.00 96.69 191 SER A N 1
ATOM 1468 C CA . SER A 1 191 ? -5.397 -5.289 -9.662 1.00 96.69 191 SER A CA 1
ATOM 1469 C C . SER A 1 191 ? -5.850 -6.391 -8.712 1.00 96.69 191 SER A C 1
ATOM 1471 O O . SER A 1 191 ? -5.031 -7.028 -8.058 1.00 96.69 191 SER A O 1
ATOM 1473 N N . GLU A 1 192 ? -7.137 -6.739 -8.747 1.00 94.06 192 GLU A N 1
ATOM 1474 C CA . GLU A 1 192 ? -7.696 -7.878 -8.004 1.00 94.06 192 GLU A CA 1
ATOM 1475 C C . GLU A 1 192 ? -8.360 -8.925 -8.911 1.00 94.06 192 GLU A C 1
ATOM 1477 O O . GLU A 1 192 ? -8.699 -8.683 -10.079 1.00 94.06 192 GLU A O 1
ATOM 1482 N N . GLY A 1 193 ? -8.575 -10.116 -8.348 1.00 87.69 193 GLY A N 1
ATOM 1483 C CA . GLY A 1 193 ? -9.402 -11.164 -8.939 1.00 87.69 193 GLY A CA 1
ATOM 1484 C C . GLY A 1 193 ? -8.865 -11.680 -10.275 1.00 87.69 193 GLY A C 1
ATOM 1485 O O . GLY A 1 193 ? -7.664 -11.842 -10.466 1.00 87.69 193 GLY A O 1
ATOM 1486 N N . ARG A 1 194 ? -9.760 -11.943 -11.238 1.00 87.56 194 ARG A N 1
ATOM 1487 C CA . ARG A 1 194 ? -9.368 -12.528 -12.538 1.00 87.56 194 ARG A CA 1
ATOM 1488 C C . ARG A 1 194 ? -8.403 -11.655 -13.342 1.00 87.56 194 ARG A C 1
ATOM 1490 O O . ARG A 1 194 ? -7.680 -12.189 -14.179 1.00 87.56 194 ARG A O 1
ATOM 1497 N N . LYS A 1 195 ? -8.433 -10.333 -13.140 1.00 90.69 195 LYS A N 1
ATOM 1498 C CA . LYS A 1 195 ? -7.500 -9.416 -13.804 1.00 90.69 195 LYS A CA 1
ATOM 1499 C C . LYS A 1 195 ? -6.089 -9.594 -13.240 1.00 90.69 195 LYS A C 1
ATOM 1501 O O . LYS A 1 195 ? -5.164 -9.764 -14.022 1.00 90.69 195 LYS A O 1
ATOM 1506 N N . ALA A 1 196 ? -5.959 -9.692 -11.913 1.00 91.12 196 ALA A N 1
ATOM 1507 C CA . ALA A 1 196 ? -4.681 -9.925 -11.236 1.00 91.12 196 ALA A CA 1
ATOM 1508 C C . ALA A 1 196 ? -3.978 -11.184 -11.772 1.00 91.12 196 ALA A C 1
ATOM 1510 O O . ALA A 1 196 ? -2.849 -11.132 -12.247 1.00 91.12 196 ALA A O 1
ATOM 1511 N N . THR A 1 197 ? -4.702 -12.306 -11.832 1.00 88.50 197 THR A N 1
ATOM 1512 C CA . THR A 1 197 ? -4.138 -13.599 -12.257 1.00 88.50 197 THR A CA 1
ATOM 1513 C C . THR A 1 197 ? -3.649 -13.641 -13.707 1.00 88.50 197 THR A C 1
ATOM 1515 O O . THR A 1 197 ? -2.832 -14.490 -14.045 1.00 88.50 197 THR A O 1
ATOM 1518 N N . LYS A 1 198 ? -4.168 -12.771 -14.583 1.00 94.50 198 LYS A N 1
ATOM 1519 C CA . LYS A 1 198 ? -3.802 -12.749 -16.010 1.00 94.50 198 LYS A CA 1
ATOM 1520 C C . LYS A 1 198 ? -2.684 -11.768 -16.328 1.00 94.50 198 LYS A C 1
ATOM 1522 O O . LYS A 1 198 ? -2.053 -11.894 -17.373 1.00 94.50 198 LYS A O 1
ATOM 1527 N N . LEU A 1 199 ? -2.440 -10.824 -15.424 1.00 96.50 199 LEU A N 1
ATOM 1528 C CA . LEU A 1 199 ? -1.605 -9.661 -15.673 1.00 96.50 199 LEU A CA 1
ATOM 1529 C C . LEU A 1 199 ? -0.173 -10.046 -16.038 1.00 96.50 199 LEU A C 1
ATOM 1531 O O . LEU A 1 199 ? 0.370 -9.504 -16.987 1.00 96.50 199 LEU A O 1
ATOM 1535 N N . HIS A 1 200 ? 0.391 -11.050 -15.366 1.00 97.69 200 HIS A N 1
ATOM 1536 C CA . HIS A 1 200 ? 1.698 -11.598 -15.724 1.00 97.69 200 HIS A CA 1
ATOM 1537 C C . HIS A 1 200 ? 1.764 -12.031 -17.198 1.00 97.69 200 HIS A C 1
ATOM 1539 O O . HIS A 1 200 ? 2.615 -11.565 -17.951 1.00 97.69 200 HIS A O 1
ATOM 1545 N N . ASP A 1 201 ? 0.856 -12.915 -17.619 1.00 97.44 201 ASP A N 1
ATOM 1546 C CA . ASP A 1 201 ? 0.903 -13.513 -18.955 1.00 97.44 201 ASP A CA 1
ATOM 1547 C C . ASP A 1 201 ? 0.520 -12.497 -20.044 1.00 97.44 201 ASP A C 1
ATOM 1549 O O . ASP A 1 201 ? 1.050 -12.547 -21.155 1.00 97.44 201 ASP A O 1
ATOM 1553 N N . ASP A 1 202 ? -0.401 -11.578 -19.737 1.00 97.38 202 ASP A N 1
ATOM 1554 C CA . ASP A 1 202 ? -0.766 -10.459 -20.611 1.00 97.38 202 ASP A CA 1
ATOM 1555 C C . ASP A 1 202 ? 0.419 -9.499 -20.803 1.00 97.38 202 ASP A C 1
ATOM 1557 O O . ASP A 1 202 ? 0.722 -9.115 -21.938 1.00 97.38 202 ASP A O 1
ATOM 1561 N N . THR A 1 203 ? 1.137 -9.166 -19.725 1.00 97.81 203 THR A N 1
ATOM 1562 C CA . THR A 1 203 ? 2.355 -8.349 -19.785 1.00 97.81 203 THR A CA 1
ATOM 1563 C C . THR A 1 203 ? 3.445 -9.066 -20.571 1.00 97.81 203 THR A C 1
ATOM 1565 O O . THR A 1 203 ? 3.974 -8.478 -21.509 1.00 97.81 203 THR A O 1
ATOM 1568 N N . ALA A 1 204 ? 3.733 -10.339 -20.284 1.00 97.88 204 ALA A N 1
ATOM 1569 C CA . ALA A 1 204 ? 4.743 -11.117 -21.004 1.00 97.88 204 ALA A CA 1
ATOM 1570 C C . ALA A 1 204 ? 4.479 -11.140 -22.519 1.00 97.88 204 ALA A C 1
ATOM 1572 O O . ALA A 1 204 ? 5.378 -10.868 -23.316 1.00 97.88 204 ALA A O 1
ATOM 1573 N N . ARG A 1 205 ? 3.224 -11.388 -22.929 1.00 98.12 205 ARG A N 1
ATOM 1574 C CA . ARG A 1 205 ? 2.818 -11.331 -24.343 1.00 98.12 205 ARG A CA 1
ATOM 1575 C C . ARG A 1 205 ? 3.007 -9.946 -24.943 1.00 98.12 205 ARG A C 1
ATOM 1577 O O . ARG A 1 205 ? 3.485 -9.836 -26.066 1.00 98.12 205 ARG A O 1
ATOM 1584 N N . THR A 1 206 ? 2.621 -8.903 -24.214 1.00 97.31 206 THR A N 1
ATOM 1585 C CA . THR A 1 206 ? 2.731 -7.521 -24.691 1.00 97.31 206 THR A CA 1
ATOM 1586 C C . THR A 1 206 ? 4.194 -7.124 -24.887 1.00 97.31 206 THR A C 1
ATOM 1588 O O . THR A 1 206 ? 4.547 -6.595 -25.940 1.00 97.31 206 THR A O 1
ATOM 1591 N N . ILE A 1 207 ? 5.055 -7.413 -23.908 1.00 97.38 207 ILE A N 1
ATOM 1592 C CA . ILE A 1 207 ? 6.486 -7.093 -23.953 1.00 97.38 207 ILE A CA 1
ATOM 1593 C C . ILE A 1 207 ? 7.198 -7.876 -25.059 1.00 97.38 207 ILE A C 1
ATOM 1595 O O . ILE A 1 207 ? 7.957 -7.283 -25.813 1.00 97.38 207 ILE A O 1
ATOM 1599 N N . ALA A 1 208 ? 6.859 -9.150 -25.280 1.00 96.81 208 ALA A N 1
ATOM 1600 C CA . ALA A 1 208 ? 7.443 -9.946 -26.365 1.00 96.81 208 ALA A CA 1
ATOM 1601 C C . ALA A 1 208 ? 7.227 -9.360 -27.779 1.00 96.81 208 ALA A C 1
ATOM 1603 O O . ALA A 1 208 ? 7.921 -9.752 -28.715 1.00 96.81 208 ALA A O 1
ATOM 1604 N N . THR A 1 209 ? 6.273 -8.437 -27.957 1.00 96.94 209 THR A N 1
ATOM 1605 C CA . THR A 1 209 ? 6.039 -7.751 -29.242 1.00 96.94 209 THR A CA 1
ATOM 1606 C C . THR A 1 209 ? 6.799 -6.432 -29.392 1.00 96.94 209 THR A C 1
ATOM 1608 O O . THR A 1 209 ? 6.783 -5.846 -30.475 1.00 96.94 209 THR A O 1
ATOM 1611 N N . LYS A 1 210 ? 7.452 -5.943 -28.331 1.00 95.44 210 LYS A N 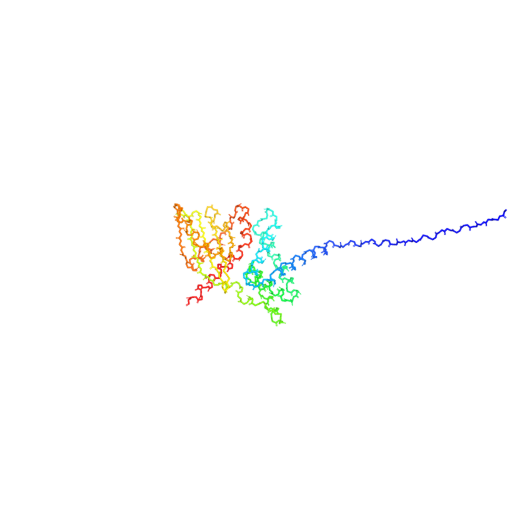1
ATOM 1612 C CA . LYS A 1 210 ? 8.141 -4.650 -28.312 1.00 95.44 210 LYS A CA 1
ATOM 1613 C C . LYS A 1 210 ? 9.648 -4.837 -28.542 1.00 95.44 210 LYS A C 1
ATOM 1615 O O . LYS A 1 210 ? 10.278 -5.613 -27.825 1.00 95.44 210 LYS A O 1
ATOM 1620 N N . PRO A 1 211 ? 10.253 -4.140 -29.519 1.00 94.75 211 PRO A N 1
ATOM 1621 C CA . PRO A 1 211 ? 11.701 -4.179 -29.705 1.00 94.75 211 PRO A CA 1
ATOM 1622 C C . PRO A 1 211 ? 12.422 -3.513 -28.525 1.00 94.75 211 PRO A C 1
ATOM 1624 O O . PRO A 1 211 ? 11.870 -2.599 -27.918 1.00 94.75 211 PRO A O 1
ATOM 1627 N N . ALA A 1 212 ? 13.661 -3.938 -28.256 1.00 95.56 212 ALA A N 1
ATOM 1628 C CA . ALA A 1 212 ? 14.528 -3.388 -27.205 1.00 95.56 212 ALA A CA 1
ATOM 1629 C C . ALA A 1 212 ? 13.897 -3.400 -25.797 1.00 95.56 212 ALA A C 1
ATOM 1631 O O . ALA A 1 212 ? 13.997 -2.429 -25.047 1.00 95.56 212 ALA A O 1
ATOM 1632 N N . THR A 1 213 ? 13.192 -4.485 -25.464 1.00 97.94 213 THR A N 1
ATOM 1633 C CA . THR A 1 213 ? 12.600 -4.695 -24.140 1.00 97.94 213 THR A CA 1
ATOM 1634 C C . THR A 1 213 ? 12.933 -6.082 -23.615 1.00 97.94 213 THR A C 1
ATOM 1636 O O . THR A 1 213 ? 13.083 -7.033 -24.388 1.00 97.94 213 THR A O 1
ATOM 1639 N N . PHE A 1 214 ? 12.969 -6.213 -22.292 1.00 97.81 214 PHE A N 1
ATOM 1640 C CA . PHE A 1 214 ? 13.158 -7.490 -21.615 1.00 97.81 214 PHE A CA 1
ATOM 1641 C C . PHE A 1 214 ? 11.952 -7.842 -20.745 1.00 97.81 214 PHE A C 1
ATOM 1643 O O . PHE A 1 214 ? 11.244 -6.974 -20.241 1.00 97.81 214 PHE A O 1
ATOM 1650 N N . PHE A 1 215 ? 11.751 -9.139 -20.523 1.00 98.56 215 PHE A N 1
ATOM 1651 C CA . PHE A 1 215 ? 10.810 -9.679 -19.546 1.00 98.56 215 PHE A CA 1
ATOM 1652 C C . PHE A 1 215 ? 11.441 -10.895 -18.875 1.00 98.56 215 PHE A C 1
ATOM 1654 O O . PHE A 1 215 ? 11.984 -11.766 -19.557 1.00 98.56 215 PHE A O 1
ATOM 1661 N N . ARG A 1 216 ? 11.348 -10.985 -17.550 1.00 98.12 216 ARG A N 1
ATOM 1662 C CA . ARG A 1 216 ? 11.830 -12.138 -16.788 1.00 98.12 216 ARG A CA 1
ATOM 1663 C C . ARG A 1 216 ? 11.031 -12.341 -15.512 1.00 98.12 216 ARG A C 1
ATOM 1665 O O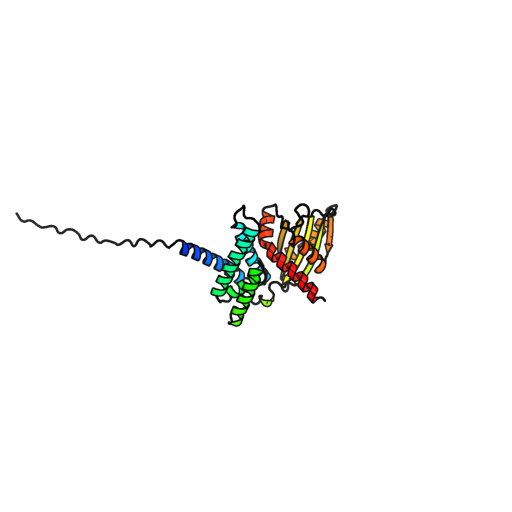 . ARG A 1 216 ? 10.708 -11.380 -14.819 1.00 98.12 216 ARG A O 1
ATOM 1672 N N . ASP A 1 217 ? 10.786 -13.596 -15.164 1.00 98.50 217 ASP A N 1
ATOM 1673 C CA . ASP A 1 217 ? 10.404 -13.948 -13.800 1.00 98.50 217 ASP A CA 1
ATOM 1674 C C . ASP A 1 217 ? 11.573 -13.663 -12.847 1.00 98.50 217 ASP A C 1
ATOM 1676 O O . ASP A 1 217 ? 12.746 -13.841 -13.193 1.00 98.50 217 ASP A O 1
ATOM 1680 N N . VAL A 1 218 ? 11.248 -13.214 -11.638 1.00 98.12 218 VAL A N 1
ATOM 1681 C CA . VAL A 1 218 ? 12.214 -12.988 -10.559 1.00 98.12 218 VAL A CA 1
ATOM 1682 C C . VAL A 1 218 ? 11.720 -13.646 -9.278 1.00 98.12 218 VAL A C 1
ATOM 1684 O O . VAL A 1 218 ? 10.529 -13.896 -9.096 1.00 98.12 218 VAL A O 1
ATOM 1687 N N . ASP A 1 219 ? 12.645 -13.953 -8.379 1.00 95.75 219 ASP A N 1
ATOM 1688 C CA . ASP A 1 219 ? 12.313 -14.434 -7.046 1.00 95.75 219 ASP A CA 1
ATOM 1689 C C . ASP A 1 219 ? 12.046 -13.265 -6.078 1.00 95.75 219 ASP A C 1
ATOM 1691 O O . ASP A 1 219 ? 12.162 -12.086 -6.426 1.00 95.75 219 ASP A O 1
ATOM 1695 N N . ALA A 1 220 ? 11.649 -13.591 -4.843 1.00 95.94 220 ALA A N 1
ATOM 1696 C CA . ALA A 1 220 ? 11.371 -12.580 -3.823 1.00 95.94 220 ALA A CA 1
ATOM 1697 C C . ALA A 1 220 ? 12.588 -11.678 -3.518 1.00 95.94 220 ALA A C 1
ATOM 1699 O O . ALA A 1 220 ? 12.388 -10.465 -3.465 1.00 95.94 220 ALA A O 1
ATOM 1700 N N . PRO A 1 221 ? 13.827 -12.200 -3.362 1.00 95.81 221 PRO A N 1
ATOM 1701 C CA . PRO A 1 221 ? 15.019 -11.362 -3.204 1.00 95.81 221 PRO A CA 1
ATOM 1702 C C . PRO A 1 221 ? 15.276 -10.424 -4.387 1.00 95.81 221 PRO A C 1
ATOM 1704 O O . PRO A 1 221 ? 15.560 -9.247 -4.176 1.00 95.81 221 PRO A O 1
ATOM 1707 N N . GLY A 1 222 ? 15.153 -10.916 -5.625 1.00 96.38 222 GLY A N 1
ATOM 1708 C CA . GLY A 1 222 ? 15.342 -10.101 -6.822 1.00 96.38 222 GLY A CA 1
ATOM 1709 C C . GLY A 1 222 ? 14.327 -8.964 -6.914 1.00 96.38 222 GLY A C 1
ATOM 1710 O O . GLY A 1 222 ? 14.703 -7.828 -7.194 1.00 96.38 222 GLY A O 1
ATOM 1711 N N . ALA A 1 223 ? 13.056 -9.243 -6.615 1.00 97.94 223 ALA A N 1
ATOM 1712 C CA . ALA A 1 223 ? 12.026 -8.211 -6.568 1.00 97.94 223 ALA A CA 1
ATOM 1713 C C . ALA A 1 223 ? 12.243 -7.211 -5.421 1.00 97.94 223 ALA A C 1
ATOM 1715 O O . ALA A 1 223 ? 12.112 -6.008 -5.635 1.00 97.94 223 ALA A O 1
ATOM 1716 N N . ALA A 1 224 ? 12.603 -7.688 -4.223 1.00 97.56 224 ALA A N 1
ATOM 1717 C CA . ALA A 1 224 ? 12.892 -6.827 -3.078 1.00 97.56 224 ALA A CA 1
ATOM 1718 C C . ALA A 1 224 ? 14.033 -5.857 -3.392 1.00 97.56 224 ALA A C 1
ATOM 1720 O O . ALA A 1 224 ? 13.874 -4.663 -3.175 1.00 97.56 224 ALA A O 1
ATOM 1721 N N . SER A 1 225 ? 15.124 -6.342 -3.994 1.00 96.62 225 SER A N 1
ATOM 1722 C CA . SER A 1 225 ? 16.270 -5.503 -4.356 1.00 96.62 225 SER A CA 1
ATOM 1723 C C . SER A 1 225 ? 15.881 -4.334 -5.264 1.00 96.62 225 SER A C 1
ATOM 1725 O O . SER A 1 225 ? 16.312 -3.215 -5.010 1.00 96.62 225 SER A O 1
ATOM 1727 N N . VAL A 1 226 ? 15.071 -4.570 -6.304 1.00 97.56 226 VAL A N 1
ATOM 1728 C CA . VAL A 1 226 ? 14.640 -3.502 -7.226 1.00 97.56 226 VAL A CA 1
ATOM 1729 C C . VAL A 1 226 ? 13.771 -2.475 -6.496 1.00 97.56 226 VAL A C 1
ATOM 1731 O O . VAL A 1 226 ? 13.993 -1.270 -6.601 1.00 97.56 226 VAL A O 1
ATOM 1734 N N . LEU A 1 227 ? 12.800 -2.948 -5.710 1.00 98.50 227 LEU A N 1
ATOM 1735 C CA . LEU A 1 227 ? 11.875 -2.070 -4.995 1.00 98.50 227 LEU A CA 1
ATOM 1736 C C . LEU A 1 227 ? 12.549 -1.283 -3.872 1.00 98.50 227 LEU A C 1
ATOM 1738 O O . LEU A 1 227 ? 12.220 -0.120 -3.672 1.00 98.50 227 LEU A O 1
ATOM 1742 N N . GLU A 1 228 ? 13.471 -1.896 -3.131 1.00 98.00 228 GLU A N 1
ATOM 1743 C CA . GLU A 1 228 ? 14.237 -1.223 -2.082 1.00 98.00 228 GLU A CA 1
ATOM 1744 C C . GLU A 1 228 ? 15.042 -0.071 -2.672 1.00 98.00 228 GLU A C 1
ATOM 1746 O O . GLU A 1 228 ? 14.950 1.039 -2.157 1.00 98.00 228 GLU A O 1
ATOM 1751 N N . THR A 1 229 ? 15.744 -0.295 -3.790 1.00 97.75 229 THR A N 1
ATOM 1752 C CA . THR A 1 229 ? 16.453 0.774 -4.504 1.00 97.75 229 THR A CA 1
ATOM 1753 C C . THR A 1 229 ? 15.501 1.900 -4.908 1.00 97.75 229 THR A C 1
ATOM 1755 O O . THR A 1 229 ? 15.734 3.046 -4.524 1.00 97.75 229 THR A O 1
ATOM 1758 N N . ALA A 1 230 ? 14.390 1.593 -5.582 1.00 98.31 230 ALA A N 1
ATOM 1759 C CA . ALA A 1 230 ? 13.434 2.616 -6.011 1.00 98.31 230 ALA A CA 1
ATOM 1760 C C . ALA A 1 230 ? 12.812 3.402 -4.842 1.00 98.31 230 ALA A C 1
ATOM 1762 O O . ALA A 1 230 ? 12.582 4.604 -4.949 1.00 98.31 230 ALA A O 1
ATOM 1763 N N . LEU A 1 231 ? 12.566 2.746 -3.703 1.00 97.81 231 LEU A N 1
ATOM 1764 C CA . LEU A 1 231 ? 11.990 3.366 -2.505 1.00 97.81 231 LEU A CA 1
ATOM 1765 C C . LEU A 1 231 ? 12.982 4.234 -1.712 1.00 97.81 231 LEU A C 1
ATOM 1767 O O . LEU A 1 231 ? 12.537 4.937 -0.796 1.00 97.81 231 LEU A O 1
ATOM 1771 N N . THR A 1 232 ? 14.284 4.186 -2.034 1.00 97.00 232 THR A N 1
ATOM 1772 C CA . THR A 1 232 ? 15.280 5.156 -1.535 1.00 97.00 232 THR A CA 1
ATOM 1773 C C . THR A 1 232 ? 15.280 6.466 -2.322 1.00 97.00 232 THR A C 1
ATOM 1775 O O . THR A 1 232 ? 15.698 7.493 -1.787 1.00 97.00 232 THR A O 1
ATOM 1778 N N . SER A 1 233 ? 14.781 6.446 -3.559 1.00 96.81 233 SER A N 1
ATOM 1779 C CA . SER A 1 233 ? 14.585 7.636 -4.382 1.00 96.81 233 SER A CA 1
ATOM 1780 C C . SER A 1 233 ? 13.229 8.288 -4.108 1.00 96.81 233 SER A C 1
ATOM 1782 O O . SER A 1 233 ? 12.264 7.645 -3.684 1.00 96.81 233 SER A O 1
ATOM 1784 N N . ARG A 1 234 ? 13.140 9.594 -4.379 1.00 94.94 234 ARG A N 1
ATOM 1785 C CA . ARG A 1 234 ? 11.873 10.335 -4.341 1.00 94.94 234 ARG A CA 1
ATOM 1786 C C . ARG A 1 234 ? 10.934 9.799 -5.423 1.00 94.94 234 ARG A C 1
ATOM 1788 O O . ARG A 1 234 ? 11.369 9.619 -6.557 1.00 94.94 234 ARG A O 1
ATOM 1795 N N . ALA A 1 235 ? 9.662 9.576 -5.089 1.00 96.31 235 ALA A N 1
ATOM 1796 C CA . ALA A 1 235 ? 8.656 9.227 -6.090 1.00 96.31 235 ALA A CA 1
ATOM 1797 C C . ALA A 1 235 ? 8.544 10.337 -7.151 1.00 96.31 235 ALA A C 1
ATOM 1799 O O . ALA A 1 235 ? 8.691 11.520 -6.843 1.00 96.31 235 ALA A O 1
ATOM 1800 N N . CYS A 1 236 ? 8.303 9.954 -8.401 1.00 97.00 236 CYS A N 1
ATOM 1801 C CA . CYS A 1 236 ? 8.344 10.855 -9.550 1.00 97.00 236 CYS A CA 1
ATOM 1802 C C . CYS A 1 236 ? 7.119 10.739 -10.485 1.00 97.00 236 CYS A C 1
ATOM 1804 O O . CYS A 1 236 ? 7.295 10.697 -11.709 1.00 97.00 236 CYS A O 1
ATOM 1806 N N . PRO A 1 237 ? 5.875 10.684 -9.962 1.00 96.44 237 PRO A N 1
ATOM 1807 C CA . PRO A 1 237 ? 4.691 10.682 -10.814 1.00 96.44 237 PRO A CA 1
ATOM 1808 C C . PRO A 1 237 ? 4.581 11.996 -11.598 1.00 96.44 237 PRO A C 1
ATOM 1810 O O . PRO A 1 237 ? 4.911 13.069 -11.091 1.00 96.44 237 PRO A O 1
ATOM 1813 N N . ILE A 1 238 ? 4.114 11.915 -12.846 1.00 95.00 238 ILE A N 1
ATOM 1814 C CA . ILE A 1 238 ? 3.918 13.092 -13.710 1.00 95.00 238 ILE A CA 1
ATOM 1815 C C . ILE A 1 238 ? 2.454 13.237 -14.108 1.00 95.00 238 ILE A C 1
ATOM 1817 O O . ILE A 1 238 ? 1.909 14.339 -14.081 1.00 95.00 238 ILE A O 1
ATOM 1821 N N . GLN A 1 239 ? 1.836 12.145 -14.552 1.00 95.00 239 GLN A N 1
ATOM 1822 C CA . GLN A 1 239 ? 0.455 12.179 -15.015 1.00 95.00 239 GLN A CA 1
ATOM 1823 C C . GLN A 1 239 ? -0.512 12.170 -13.826 1.00 95.00 239 GLN A C 1
ATOM 1825 O O . GLN A 1 239 ? -0.165 11.631 -12.776 1.00 95.00 239 GLN A O 1
ATOM 1830 N N . PRO A 1 240 ? -1.716 12.756 -13.960 1.00 93.06 240 PRO A N 1
ATOM 1831 C CA . PRO A 1 240 ? -2.673 12.801 -12.861 1.00 93.06 240 PRO A CA 1
ATOM 1832 C C . PRO A 1 240 ? -2.958 11.422 -12.261 1.00 93.06 240 PRO A C 1
ATOM 1834 O O . PRO A 1 240 ? -2.825 11.267 -11.058 1.00 93.06 240 PRO A O 1
ATOM 1837 N N . ASP A 1 241 ? -3.234 10.413 -13.087 1.00 95.38 241 ASP A N 1
ATOM 1838 C CA . ASP A 1 241 ? -3.458 9.027 -12.654 1.00 95.38 241 ASP A CA 1
ATOM 1839 C C . ASP A 1 241 ? -2.273 8.457 -11.862 1.00 95.38 241 ASP A C 1
ATOM 1841 O O . ASP A 1 241 ? -2.471 7.867 -10.807 1.00 95.38 241 ASP A O 1
ATOM 1845 N N . GLN A 1 242 ? -1.042 8.732 -12.297 1.00 96.38 242 GLN A N 1
ATOM 1846 C CA . GLN A 1 242 ? 0.175 8.331 -11.580 1.00 96.38 242 GLN A CA 1
ATOM 1847 C C . GLN A 1 242 ? 0.280 8.980 -10.197 1.00 96.38 242 GLN A C 1
ATOM 1849 O O . GLN A 1 242 ? 0.707 8.338 -9.238 1.00 96.38 242 GLN A O 1
ATOM 1854 N N . VAL A 1 243 ? -0.085 10.261 -10.084 1.00 94.31 243 VAL A N 1
ATOM 1855 C CA . VAL A 1 243 ? -0.085 10.973 -8.798 1.00 94.31 243 VAL A CA 1
ATOM 1856 C C . VAL A 1 243 ? -1.097 10.330 -7.853 1.00 94.31 243 VAL A C 1
ATOM 1858 O O . VAL A 1 243 ? -0.762 10.059 -6.700 1.00 94.31 243 VAL A O 1
ATOM 1861 N N . GLU A 1 244 ? -2.304 10.035 -8.343 1.00 94.12 244 GLU A N 1
ATOM 1862 C CA . GLU A 1 244 ? -3.347 9.367 -7.557 1.00 94.12 244 GLU A CA 1
ATOM 1863 C C . GLU A 1 244 ? -2.903 7.970 -7.102 1.00 94.12 244 GLU A C 1
ATOM 1865 O O . GLU A 1 244 ? -2.983 7.644 -5.915 1.00 94.12 244 GLU A O 1
ATOM 1870 N N . ASP A 1 245 ? -2.374 7.167 -8.024 1.00 97.56 245 ASP A N 1
ATOM 1871 C CA . ASP A 1 245 ? -1.952 5.791 -7.774 1.00 97.56 245 ASP A CA 1
ATOM 1872 C C . ASP A 1 245 ? -0.782 5.717 -6.783 1.00 97.56 245 ASP A C 1
ATOM 1874 O O . ASP A 1 245 ? -0.820 4.937 -5.821 1.00 97.56 245 ASP A O 1
ATOM 1878 N N . VAL A 1 246 ? 0.228 6.578 -6.938 1.00 97.12 246 VAL A N 1
ATOM 1879 C CA . VAL A 1 246 ? 1.344 6.673 -5.987 1.00 97.12 246 VAL A CA 1
ATOM 1880 C C . VAL A 1 246 ? 0.845 7.108 -4.611 1.00 97.12 246 VAL A C 1
ATOM 1882 O O . VAL A 1 246 ? 1.164 6.446 -3.619 1.00 97.12 246 VAL A O 1
ATOM 1885 N N . ALA A 1 247 ? 0.030 8.160 -4.528 1.00 94.44 247 ALA A N 1
ATOM 1886 C CA . ALA A 1 247 ? -0.514 8.642 -3.261 1.00 94.44 247 ALA A CA 1
ATOM 1887 C C . ALA A 1 247 ? -1.324 7.567 -2.523 1.00 94.44 247 ALA A C 1
ATOM 1889 O O . ALA A 1 247 ? -1.209 7.400 -1.306 1.00 94.44 247 ALA A O 1
ATOM 1890 N N . GLN A 1 248 ? -2.111 6.793 -3.267 1.00 96.69 248 GLN A N 1
ATOM 1891 C CA . GLN A 1 248 ? -2.949 5.739 -2.716 1.00 96.69 248 GLN A CA 1
ATOM 1892 C C . GLN A 1 248 ? -2.136 4.517 -2.258 1.00 96.69 248 GLN A C 1
ATOM 1894 O O . GLN A 1 248 ? -2.402 3.942 -1.196 1.00 96.69 248 GLN A O 1
ATOM 1899 N N . ASN A 1 249 ? -1.151 4.085 -3.053 1.00 98.25 249 ASN A N 1
ATOM 1900 C CA . ASN A 1 249 ? -0.564 2.749 -2.923 1.00 98.25 249 ASN A CA 1
ATOM 1901 C C . ASN A 1 249 ? 0.881 2.728 -2.400 1.00 98.25 249 ASN A C 1
ATOM 1903 O O . ASN A 1 249 ? 1.386 1.643 -2.102 1.00 98.25 249 ASN A O 1
ATOM 1907 N N . LEU A 1 250 ? 1.564 3.866 -2.222 1.00 97.44 250 LEU A N 1
ATOM 1908 C CA . LEU A 1 250 ? 2.983 3.879 -1.826 1.00 97.44 250 LEU A CA 1
ATOM 1909 C C . LEU A 1 250 ? 3.251 3.177 -0.482 1.00 97.44 250 LEU A C 1
ATOM 1911 O O . LEU A 1 250 ? 4.210 2.414 -0.358 1.00 97.44 250 LEU A O 1
ATOM 1915 N N . TYR A 1 251 ? 2.397 3.363 0.528 1.00 97.94 251 TYR A N 1
ATOM 1916 C CA . TYR A 1 251 ? 2.555 2.664 1.813 1.00 97.94 251 TYR A CA 1
ATOM 1917 C C . TYR A 1 251 ? 2.228 1.173 1.730 1.00 97.94 251 TYR A C 1
ATOM 1919 O O . TYR A 1 251 ? 2.829 0.368 2.446 1.00 97.94 251 TYR A O 1
ATOM 1927 N N . LEU A 1 252 ? 1.318 0.785 0.833 1.00 98.50 252 LEU A N 1
ATOM 1928 C CA . LEU A 1 252 ? 1.078 -0.620 0.532 1.00 98.50 252 LEU A CA 1
ATOM 1929 C C . LEU A 1 252 ? 2.308 -1.235 -0.140 1.00 98.50 252 LEU A C 1
ATOM 1931 O O . LEU A 1 252 ? 2.735 -2.311 0.274 1.00 98.50 252 LEU A O 1
ATOM 1935 N N . LEU A 1 253 ? 2.925 -0.532 -1.094 1.00 98.62 253 LEU A N 1
ATOM 1936 C CA . LEU A 1 253 ? 4.169 -0.953 -1.732 1.00 98.62 253 LEU A CA 1
ATOM 1937 C C . LEU A 1 253 ? 5.283 -1.149 -0.700 1.00 98.62 253 LEU A C 1
ATOM 1939 O O . LEU A 1 253 ? 5.858 -2.233 -0.643 1.00 98.62 253 LEU A O 1
ATOM 1943 N N . ARG A 1 254 ? 5.523 -0.171 0.184 1.00 98.12 254 ARG A N 1
ATOM 1944 C CA . ARG A 1 254 ? 6.503 -0.304 1.280 1.00 98.12 254 ARG A CA 1
ATOM 1945 C C . ARG A 1 254 ? 6.227 -1.541 2.142 1.00 98.12 254 ARG A C 1
ATOM 1947 O O . ARG A 1 254 ? 7.133 -2.331 2.394 1.00 98.12 254 ARG A O 1
ATOM 1954 N N . SER A 1 255 ? 4.966 -1.769 2.519 1.00 98.06 255 SER A N 1
ATOM 1955 C CA . SER A 1 255 ? 4.559 -2.965 3.270 1.00 98.06 255 SER A CA 1
ATOM 1956 C C . SER A 1 255 ? 4.830 -4.271 2.511 1.00 98.06 255 SER A C 1
ATOM 1958 O O . SER A 1 255 ? 5.260 -5.262 3.109 1.00 98.06 255 SER A O 1
ATOM 1960 N N . ARG A 1 256 ? 4.610 -4.300 1.190 1.00 98.25 256 ARG A N 1
ATOM 1961 C CA . ARG A 1 256 ? 4.916 -5.473 0.361 1.00 98.25 256 ARG A CA 1
ATOM 1962 C C . ARG A 1 256 ? 6.413 -5.710 0.235 1.00 98.25 256 ARG A C 1
ATOM 1964 O O . ARG A 1 256 ? 6.820 -6.859 0.389 1.00 98.25 256 ARG A O 1
ATOM 1971 N N . THR A 1 257 ? 7.216 -4.666 0.062 1.00 98.19 257 THR A N 1
ATOM 1972 C CA . THR A 1 257 ? 8.682 -4.763 0.056 1.00 98.19 257 THR A CA 1
ATOM 1973 C C . THR A 1 257 ? 9.202 -5.343 1.373 1.00 98.19 257 THR A C 1
ATOM 1975 O O . THR A 1 257 ? 9.936 -6.330 1.363 1.00 98.19 257 THR A O 1
ATOM 1978 N N . GLU A 1 258 ? 8.724 -4.848 2.521 1.00 96.44 258 GLU A N 1
ATOM 1979 C CA . GLU A 1 258 ? 9.061 -5.425 3.832 1.00 96.44 258 GLU A CA 1
ATOM 1980 C C . GLU A 1 258 ? 8.658 -6.906 3.945 1.00 96.44 258 GLU A C 1
ATOM 1982 O O . GLU A 1 258 ? 9.392 -7.724 4.505 1.00 96.44 258 GLU A O 1
ATOM 1987 N N . ASN A 1 259 ? 7.480 -7.277 3.429 1.00 96.81 259 ASN A N 1
ATOM 1988 C CA . ASN A 1 259 ? 7.013 -8.663 3.444 1.00 96.81 259 ASN A CA 1
ATOM 1989 C C . ASN A 1 259 ? 7.905 -9.584 2.594 1.00 96.81 259 ASN A C 1
ATOM 1991 O O . ASN A 1 259 ? 8.175 -10.706 3.022 1.00 96.81 259 ASN A O 1
ATOM 1995 N N . LEU A 1 260 ? 8.411 -9.121 1.444 1.00 96.81 260 LEU A N 1
ATOM 1996 C CA . LEU A 1 260 ? 9.380 -9.876 0.638 1.00 96.81 260 LEU A CA 1
ATOM 1997 C C . LEU A 1 260 ? 10.655 -10.181 1.440 1.00 96.81 260 LEU A C 1
ATOM 1999 O O . LEU A 1 260 ? 11.089 -11.336 1.475 1.00 96.81 260 LEU A O 1
ATOM 2003 N N . GLY A 1 261 ? 11.185 -9.194 2.170 1.00 93.00 261 GLY A N 1
ATOM 2004 C CA . GLY A 1 261 ? 12.338 -9.387 3.057 1.00 93.00 261 GLY A CA 1
ATOM 2005 C C . GLY A 1 261 ? 12.079 -10.417 4.166 1.00 93.00 261 GLY A C 1
ATOM 2006 O O . GLY A 1 261 ? 12.930 -11.263 4.457 1.00 93.00 261 GLY A O 1
ATOM 2007 N N . ARG A 1 262 ? 10.869 -10.432 4.747 1.00 91.56 262 ARG A N 1
ATOM 2008 C CA . ARG A 1 262 ? 10.471 -11.454 5.739 1.00 91.56 262 ARG A CA 1
ATOM 2009 C C . ARG A 1 262 ? 10.380 -12.853 5.131 1.00 91.56 262 ARG A C 1
ATOM 2011 O O . ARG A 1 262 ? 10.819 -13.811 5.765 1.00 91.56 262 ARG A O 1
ATOM 2018 N N . LEU A 1 263 ? 9.826 -12.984 3.925 1.00 89.12 263 LEU A N 1
ATOM 2019 C CA . LEU A 1 263 ? 9.743 -14.269 3.220 1.00 89.12 263 LEU A CA 1
ATOM 2020 C C . LEU A 1 263 ? 11.141 -14.826 2.915 1.00 89.12 263 LEU A C 1
ATOM 2022 O O . LEU A 1 263 ? 11.374 -16.018 3.098 1.00 89.12 263 LEU A O 1
ATOM 2026 N N . GLN A 1 264 ? 12.091 -13.963 2.545 1.00 84.44 264 GLN A N 1
ATOM 2027 C CA . GLN A 1 264 ? 13.493 -14.348 2.370 1.00 84.44 264 GLN A CA 1
ATOM 2028 C C . GLN A 1 264 ? 14.140 -14.816 3.683 1.00 84.44 264 GLN A C 1
ATOM 2030 O O . GLN A 1 264 ? 14.933 -15.756 3.680 1.00 84.44 264 GLN A O 1
ATOM 2035 N N . ALA A 1 265 ? 13.840 -14.164 4.809 1.00 82.50 265 ALA A N 1
ATOM 2036 C CA . ALA A 1 265 ? 14.362 -14.570 6.112 1.00 82.50 265 ALA A CA 1
ATOM 2037 C C . ALA A 1 265 ? 13.786 -15.914 6.590 1.00 82.50 265 ALA A C 1
ATOM 2039 O O . ALA A 1 265 ? 14.509 -16.680 7.211 1.00 82.50 265 ALA A O 1
ATOM 2040 N N . ALA A 1 266 ? 12.519 -16.208 6.284 1.00 78.81 266 ALA A N 1
ATOM 2041 C CA . ALA A 1 266 ? 11.854 -17.454 6.674 1.00 78.81 266 ALA A CA 1
ATOM 2042 C C . ALA A 1 266 ? 12.203 -18.663 5.783 1.00 78.81 266 ALA A C 1
ATOM 2044 O O . ALA A 1 266 ? 11.960 -19.799 6.180 1.00 78.81 266 ALA A O 1
ATOM 2045 N N . GLY A 1 267 ? 12.721 -18.425 4.574 1.00 65.56 267 GLY A N 1
ATOM 2046 C CA . GLY A 1 267 ? 13.208 -19.467 3.662 1.00 65.56 267 GLY A CA 1
ATOM 2047 C C . GLY A 1 267 ? 14.681 -19.851 3.857 1.00 65.56 267 GLY A C 1
ATOM 2048 O O . GLY A 1 267 ? 15.180 -20.682 3.100 1.00 65.56 267 GLY A O 1
ATOM 2049 N N . ARG A 1 268 ? 15.371 -19.231 4.823 1.00 51.34 268 ARG A N 1
ATOM 2050 C CA . ARG A 1 268 ? 16.722 -19.588 5.281 1.00 51.34 268 ARG A CA 1
ATOM 2051 C C . ARG A 1 268 ? 16.640 -20.426 6.550 1.00 51.34 268 ARG A C 1
ATOM 2053 O O . ARG A 1 268 ? 17.498 -21.321 6.687 1.00 51.34 268 ARG A O 1
#